Protein AF-A0A958JCH8-F1 (afdb_monomer_lite)

Foldseek 3Di:
DDDDDDDDDDDDDDDDPPPPPVPPPPDDDPDPPPDPPPDDWAFDPDQVLWDWDWDKFDDDPPDIDIDRWTADQLFIADWDDDPNTITGDGLQNLLVVLQVVLVPDPDPVSSVVSNSSSVRSVVVSVVCRVVNDDPPPPDPDDDDDQLALNNLQVVCVQQAVGDDPVLSVVCNVVDDVVNVCQLLDDDFDPLLVLQLQLLQFPVDRCSDDSDPPDPQDLLDLNRGDLNSLVVSLVCCNVPPSRRNLSVQLVVQCVLDDFDPVLDDSSRSSLSVVLSVLSSVCSNVVCVVVSLVVLLVRSRLCSRQVVVVADVPRFDLRSVVCSCCRHHPRQADPVRHGPDDPVVSVVVRND

Structure (mmCIF, N/CA/C/O backbone):
data_AF-A0A958JCH8-F1
#
_entry.id   AF-A0A958JCH8-F1
#
loop_
_atom_site.group_PDB
_atom_site.id
_atom_site.type_symbol
_atom_site.label_atom_id
_atom_site.label_alt_id
_atom_site.label_comp_id
_atom_site.label_asym_id
_atom_site.label_entity_id
_atom_site.label_seq_id
_atom_site.pdbx_PDB_ins_code
_atom_site.Cartn_x
_atom_site.Cartn_y
_atom_site.Cartn_z
_atom_site.occupancy
_atom_site.B_iso_or_equiv
_atom_site.auth_seq_id
_atom_site.auth_comp_id
_atom_site.auth_asym_id
_atom_site.auth_atom_id
_atom_site.pdbx_PDB_model_num
ATOM 1 N N . MET A 1 1 ? 27.934 19.502 13.819 1.00 36.41 1 MET A N 1
ATOM 2 C CA . MET A 1 1 ? 27.536 20.763 14.484 1.00 36.41 1 MET A CA 1
ATOM 3 C C . MET A 1 1 ? 27.639 21.901 13.475 1.00 36.41 1 MET A C 1
ATOM 5 O O . MET A 1 1 ? 28.741 22.349 13.209 1.00 36.41 1 MET A O 1
ATOM 9 N N . ARG A 1 2 ? 26.518 22.314 12.871 1.00 21.55 2 ARG A N 1
ATOM 10 C CA . ARG A 1 2 ? 26.278 23.657 12.308 1.00 21.55 2 ARG A CA 1
ATOM 11 C C . ARG A 1 2 ? 24.800 23.733 11.926 1.00 21.55 2 ARG A C 1
ATOM 13 O O . ARG A 1 2 ? 24.330 23.022 11.049 1.00 21.55 2 ARG A O 1
ATOM 20 N N . ILE A 1 3 ? 24.082 24.526 12.709 1.00 27.83 3 ILE A N 1
ATOM 21 C CA . ILE A 1 3 ? 22.667 24.860 12.576 1.00 27.83 3 ILE A CA 1
ATOM 22 C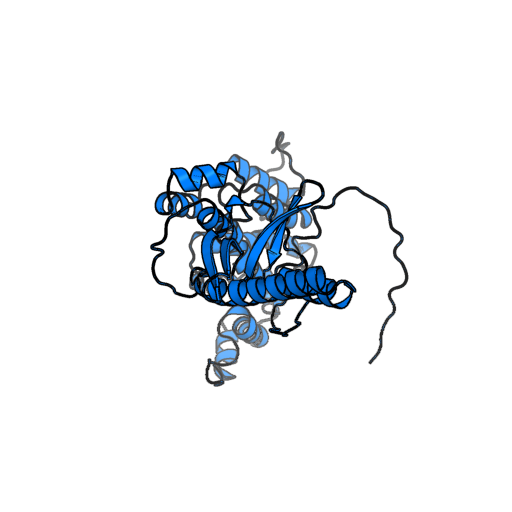 C . ILE A 1 3 ? 22.579 25.973 11.532 1.00 27.83 3 ILE A C 1
ATOM 24 O O . ILE A 1 3 ? 23.260 26.987 11.686 1.00 27.83 3 ILE A O 1
ATOM 28 N N . LEU A 1 4 ? 21.741 25.810 10.507 1.00 23.70 4 LEU A N 1
ATOM 29 C CA . LEU A 1 4 ? 21.323 26.918 9.651 1.00 23.70 4 LEU A CA 1
ATOM 30 C C . LEU A 1 4 ? 19.850 27.240 9.906 1.00 23.70 4 LEU A C 1
ATOM 32 O O . LEU A 1 4 ? 18.970 26.385 9.934 1.00 23.70 4 LEU A O 1
ATOM 36 N N . SER A 1 5 ? 19.670 28.521 10.198 1.00 23.64 5 SER A N 1
ATOM 37 C CA . SER A 1 5 ? 18.498 29.217 10.705 1.00 23.64 5 SER A CA 1
ATOM 38 C C . SER A 1 5 ? 17.427 29.397 9.628 1.00 23.64 5 SER A C 1
ATOM 40 O O . SER A 1 5 ? 17.697 29.969 8.575 1.00 23.64 5 SER A O 1
ATOM 42 N N . ILE A 1 6 ? 16.193 28.976 9.919 1.00 25.67 6 ILE A N 1
ATOM 43 C CA . ILE A 1 6 ? 15.008 29.301 9.118 1.00 25.67 6 ILE A CA 1
ATOM 44 C C . ILE A 1 6 ? 14.443 30.630 9.635 1.00 25.67 6 ILE A C 1
ATOM 46 O O . ILE A 1 6 ? 13.831 30.692 10.704 1.00 25.67 6 ILE A O 1
ATOM 50 N N . LYS A 1 7 ? 14.631 31.710 8.870 1.00 25.42 7 LYS A N 1
ATOM 51 C CA . LYS A 1 7 ? 13.901 32.973 9.049 1.00 25.42 7 LYS A CA 1
ATOM 52 C C . LYS A 1 7 ? 12.695 33.013 8.102 1.00 25.42 7 LYS A C 1
ATOM 54 O O . LYS A 1 7 ? 12.861 33.057 6.895 1.00 25.42 7 LYS A O 1
ATOM 59 N N . ARG A 1 8 ? 11.507 33.079 8.718 1.00 26.22 8 ARG A N 1
ATOM 60 C CA . ARG A 1 8 ? 10.244 33.711 8.272 1.00 26.22 8 ARG A CA 1
ATOM 61 C C . ARG A 1 8 ? 9.770 33.455 6.830 1.00 26.22 8 ARG A C 1
ATOM 63 O O . ARG A 1 8 ? 10.169 34.160 5.913 1.00 26.22 8 ARG A O 1
ATOM 70 N N . ILE A 1 9 ? 8.727 32.633 6.699 1.00 24.39 9 ILE A N 1
ATOM 71 C CA . ILE A 1 9 ? 7.739 32.750 5.615 1.00 24.39 9 ILE A CA 1
ATOM 72 C C . ILE A 1 9 ? 6.448 33.321 6.218 1.00 24.39 9 ILE A C 1
ATOM 74 O O . ILE A 1 9 ? 5.931 32.813 7.214 1.00 24.39 9 ILE A O 1
ATOM 78 N N . ARG A 1 10 ? 5.991 34.446 5.654 1.00 23.31 10 ARG A N 1
ATOM 79 C CA . ARG A 1 10 ? 4.721 35.110 5.976 1.00 23.31 10 ARG A CA 1
ATOM 80 C C . ARG A 1 10 ? 3.557 34.243 5.489 1.00 23.31 10 ARG A C 1
ATOM 82 O O . ARG A 1 10 ? 3.555 33.792 4.351 1.00 23.31 10 ARG A O 1
ATOM 89 N N . LEU A 1 11 ? 2.574 34.069 6.368 1.00 24.62 11 LEU A N 1
ATOM 90 C CA . LEU A 1 11 ? 1.257 33.507 6.087 1.00 24.62 11 LEU A CA 1
ATOM 91 C C . LEU A 1 11 ? 0.537 34.308 4.992 1.00 24.62 11 LEU A C 1
ATOM 93 O O . LEU A 1 11 ? 0.300 35.502 5.167 1.00 24.62 11 LEU A O 1
ATOM 97 N N . LEU A 1 12 ? 0.109 33.622 3.934 1.00 23.98 12 LEU A N 1
ATOM 98 C CA . LEU A 1 12 ? -1.071 33.987 3.154 1.00 23.98 12 LEU A CA 1
ATOM 99 C C . LEU A 1 12 ? -2.105 32.879 3.367 1.00 23.98 12 LEU A C 1
ATOM 101 O O . LEU A 1 12 ? -1.823 31.699 3.166 1.00 23.98 12 LEU A O 1
ATOM 105 N N . GLN A 1 13 ? -3.265 33.271 3.892 1.00 30.38 13 GLN A N 1
ATOM 106 C CA . GLN A 1 13 ? -4.401 32.398 4.154 1.00 30.38 13 GLN A CA 1
ATOM 107 C C . GLN A 1 13 ? -4.976 31.876 2.838 1.00 30.38 13 GLN A C 1
ATOM 109 O O . GLN A 1 13 ? -5.399 32.673 2.010 1.00 30.38 13 GLN A O 1
ATOM 114 N N . PHE A 1 14 ? -5.105 30.557 2.714 1.00 26.36 14 PHE A N 1
ATOM 115 C CA . PHE A 1 14 ? -6.180 29.945 1.939 1.00 26.36 14 PHE A CA 1
ATOM 116 C C . PHE A 1 14 ? -6.788 28.794 2.744 1.00 26.36 14 PHE A C 1
ATOM 118 O O . PHE A 1 14 ? -6.102 27.967 3.344 1.00 26.36 14 PHE A O 1
ATOM 125 N N . SER A 1 15 ? -8.112 28.825 2.815 1.00 37.41 15 SER A N 1
ATOM 126 C CA . SER A 1 15 ? -9.013 27.839 3.397 1.00 37.41 15 SER A CA 1
ATOM 127 C C . SER A 1 15 ? -8.798 26.452 2.787 1.00 37.41 15 SER A C 1
ATOM 129 O O . SER A 1 15 ? -9.012 26.270 1.594 1.00 37.41 15 SER A O 1
ATOM 131 N N . GLY A 1 16 ? -8.406 25.467 3.599 1.00 28.12 16 GLY A N 1
ATOM 132 C CA . GLY A 1 16 ? -8.171 24.104 3.107 1.00 28.12 16 GLY A CA 1
ATOM 133 C C . GLY A 1 16 ? -7.567 23.180 4.158 1.00 28.12 16 GLY A C 1
ATOM 134 O O . GLY A 1 16 ? -6.486 22.629 3.977 1.00 28.12 16 GLY A O 1
ATOM 135 N N . LEU A 1 17 ? -8.243 23.030 5.297 1.00 30.33 17 LEU A N 1
ATOM 136 C CA . LEU A 1 17 ? -7.778 22.218 6.424 1.00 30.33 17 LEU A CA 1
ATOM 137 C C . LEU A 1 17 ? -8.087 20.722 6.208 1.00 30.33 17 LEU A C 1
ATOM 139 O O . LEU A 1 17 ? -8.788 20.121 7.011 1.00 30.33 17 LEU A O 1
ATOM 143 N N . VAL A 1 18 ? -7.611 20.129 5.107 1.00 35.78 18 VAL A N 1
ATOM 144 C CA . VAL A 1 18 ? -7.720 18.671 4.855 1.00 35.78 18 VAL A CA 1
ATOM 145 C C . VAL A 1 18 ? -6.423 18.064 4.292 1.00 35.78 18 VAL A C 1
ATOM 147 O O . VAL A 1 18 ? -6.181 16.877 4.473 1.00 35.78 18 VAL A O 1
ATOM 150 N N . LEU A 1 19 ? -5.503 18.848 3.720 1.00 31.17 19 LEU A N 1
ATOM 151 C CA . LEU A 1 19 ? -4.378 18.272 2.965 1.00 31.17 19 LEU A CA 1
ATOM 152 C C . LEU A 1 19 ? -3.107 17.949 3.785 1.00 31.17 19 LEU A C 1
ATOM 154 O O . LEU A 1 19 ? -2.212 17.281 3.282 1.00 31.17 19 LEU A O 1
ATOM 158 N N . ILE A 1 20 ? -3.003 18.378 5.050 1.00 30.22 20 ILE A N 1
ATOM 159 C CA . ILE A 1 20 ? -1.763 18.219 5.849 1.00 30.22 20 ILE A CA 1
ATOM 160 C C . ILE A 1 20 ? -1.775 16.961 6.744 1.00 30.22 20 ILE A C 1
ATOM 162 O O . ILE A 1 20 ? -0.731 16.544 7.239 1.00 30.22 20 ILE A O 1
ATOM 166 N N . ILE A 1 21 ? -2.919 16.293 6.927 1.00 32.03 21 ILE A N 1
ATOM 167 C CA . ILE A 1 21 ? -3.004 15.140 7.848 1.00 32.03 21 ILE A CA 1
ATOM 168 C C . ILE A 1 21 ? -2.503 13.834 7.205 1.00 32.03 21 ILE A C 1
ATOM 170 O O . ILE A 1 21 ? -1.995 12.968 7.913 1.00 32.03 21 ILE A O 1
ATOM 174 N N . ILE A 1 22 ? -2.531 13.712 5.874 1.00 35.56 22 ILE A N 1
ATOM 175 C CA . ILE A 1 22 ? -2.178 12.452 5.193 1.00 35.56 22 ILE A CA 1
ATOM 176 C C . ILE A 1 22 ? -0.664 12.162 5.244 1.00 35.56 22 ILE A C 1
ATOM 178 O O . ILE A 1 22 ? -0.261 11.004 5.278 1.00 35.56 22 ILE A O 1
ATOM 182 N N . PHE A 1 23 ? 0.195 13.180 5.365 1.00 29.56 23 PHE A N 1
ATOM 183 C CA . PHE A 1 23 ? 1.652 12.982 5.326 1.00 29.56 23 PHE A CA 1
ATOM 184 C C . PHE A 1 23 ? 2.305 12.662 6.684 1.00 29.56 23 PHE A C 1
ATOM 186 O O . PHE A 1 23 ? 3.494 12.363 6.737 1.00 29.56 23 PHE A O 1
ATOM 193 N N . GLN A 1 24 ? 1.558 12.709 7.796 1.00 26.53 24 GLN A N 1
ATOM 194 C CA . GLN A 1 24 ? 2.134 12.552 9.142 1.00 26.53 24 GLN A CA 1
ATOM 195 C C . GLN A 1 24 ? 1.834 11.209 9.826 1.00 26.53 24 GLN A C 1
ATOM 197 O O . GLN A 1 24 ? 2.275 10.998 10.954 1.00 26.53 24 GLN A O 1
ATOM 202 N N . GLN A 1 25 ? 1.104 10.295 9.178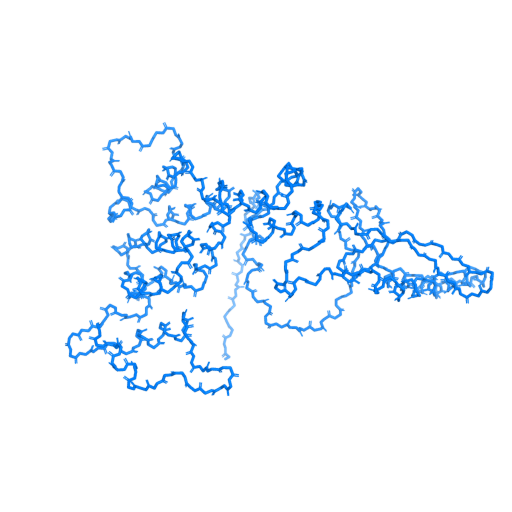 1.00 30.69 25 GLN A N 1
ATOM 203 C CA . GLN A 1 25 ? 0.725 9.010 9.785 1.00 30.69 25 GLN A CA 1
ATOM 204 C C . GLN A 1 25 ? 1.590 7.811 9.380 1.00 30.69 25 GLN A C 1
ATOM 206 O O . GLN A 1 25 ? 1.507 6.787 10.052 1.00 30.69 25 GLN A O 1
ATOM 211 N N . PHE A 1 26 ? 2.459 7.936 8.371 1.00 30.95 26 PHE A N 1
ATOM 212 C CA . PHE A 1 26 ? 3.254 6.801 7.875 1.00 30.95 26 PHE A CA 1
ATOM 213 C C . PHE A 1 26 ? 4.749 6.830 8.211 1.00 30.95 26 PHE A C 1
ATOM 215 O O . PHE A 1 26 ? 5.425 5.822 8.043 1.00 30.95 26 PHE A O 1
ATOM 222 N N . LEU A 1 27 ? 5.269 7.915 8.790 1.00 28.52 27 LEU A N 1
ATOM 223 C CA . LEU A 1 27 ? 6.678 7.993 9.171 1.00 28.52 27 LEU A CA 1
ATOM 224 C C . LEU A 1 27 ? 6.833 8.010 10.699 1.00 28.52 27 LEU A C 1
ATOM 226 O O . LEU A 1 27 ? 6.449 8.962 11.374 1.00 28.52 27 LEU A O 1
ATOM 230 N N . VAL A 1 28 ? 7.483 6.960 11.210 1.00 26.34 28 VAL A N 1
ATOM 231 C CA . VAL A 1 28 ? 8.043 6.813 12.566 1.00 26.34 28 VAL A CA 1
ATOM 232 C C . VAL A 1 28 ? 7.055 6.431 13.680 1.00 26.34 28 VAL A C 1
ATOM 234 O O . VAL A 1 28 ? 6.554 7.268 14.427 1.00 26.34 28 VAL A O 1
ATOM 237 N N . THR A 1 29 ? 6.960 5.127 13.962 1.00 28.08 29 THR A N 1
ATOM 238 C CA . THR A 1 29 ? 6.942 4.667 15.365 1.00 28.08 29 THR A CA 1
ATOM 239 C C . THR A 1 29 ? 7.983 3.579 15.622 1.00 28.08 29 THR A C 1
ATOM 241 O O . THR A 1 29 ? 7.675 2.521 16.163 1.00 28.08 29 THR A O 1
ATOM 244 N N . SER A 1 30 ? 9.248 3.858 15.316 1.00 29.67 30 SER A N 1
ATOM 245 C CA . SER A 1 30 ? 10.377 3.286 16.057 1.00 29.67 30 SER A CA 1
ATOM 246 C C . SER A 1 30 ? 10.649 4.174 17.271 1.00 29.67 30 SER A C 1
ATOM 248 O O . SER A 1 30 ? 11.601 4.936 17.321 1.00 29.67 30 SER A O 1
ATOM 250 N N . ASN A 1 31 ? 9.721 4.147 18.229 1.00 27.78 31 ASN A N 1
ATOM 251 C CA . ASN A 1 31 ? 9.966 4.500 19.624 1.00 27.78 31 ASN A CA 1
ATOM 252 C C . ASN A 1 31 ? 8.707 4.188 20.430 1.00 27.78 31 ASN A C 1
ATOM 254 O O . ASN A 1 31 ? 7.797 5.006 20.580 1.00 27.78 31 ASN A O 1
ATOM 258 N N . ALA A 1 32 ? 8.703 2.999 21.028 1.00 31.72 32 ALA A N 1
ATOM 259 C CA . ALA A 1 32 ? 7.986 2.743 22.263 1.00 31.72 32 ALA A CA 1
ATOM 260 C C . ALA A 1 32 ? 8.602 3.599 23.388 1.00 31.72 32 ALA A C 1
ATOM 262 O O . ALA A 1 32 ? 9.191 3.085 24.331 1.00 31.72 32 ALA A O 1
ATOM 263 N N . PHE A 1 33 ? 8.478 4.925 23.303 1.00 27.56 33 PHE A N 1
ATOM 264 C CA . PHE A 1 33 ? 8.717 5.784 24.449 1.00 27.56 33 PHE A CA 1
ATOM 265 C C . PHE A 1 33 ? 7.421 5.889 25.231 1.00 27.56 33 PHE A C 1
ATOM 267 O O . PHE A 1 33 ? 6.440 6.513 24.822 1.00 27.56 33 PHE A O 1
ATOM 274 N N . ALA A 1 34 ? 7.458 5.262 26.400 1.00 32.22 34 ALA A N 1
ATOM 275 C CA . ALA A 1 34 ? 6.558 5.462 27.512 1.00 32.22 34 ALA A CA 1
ATOM 276 C C . ALA A 1 34 ? 6.538 6.940 27.948 1.00 32.22 34 ALA A C 1
ATOM 278 O O . ALA A 1 34 ? 7.005 7.307 29.021 1.00 32.22 34 ALA A O 1
ATOM 279 N N . ALA A 1 35 ? 5.927 7.811 27.154 1.00 26.41 35 ALA A N 1
ATOM 280 C CA . ALA A 1 35 ? 5.405 9.062 27.653 1.00 26.41 35 ALA A CA 1
ATOM 281 C C . ALA A 1 35 ? 4.037 8.744 28.260 1.00 26.41 35 ALA A C 1
ATOM 283 O O . ALA A 1 35 ? 3.056 8.542 27.545 1.00 26.41 35 ALA A O 1
ATOM 284 N N . LYS A 1 36 ? 3.938 8.735 29.597 1.00 31.55 36 LYS A N 1
ATOM 285 C CA . LYS A 1 36 ? 2.664 8.926 30.315 1.00 31.55 36 LYS A CA 1
ATOM 286 C C . LYS A 1 36 ? 2.110 10.319 29.963 1.00 31.55 36 LYS A C 1
ATOM 288 O O . LYS A 1 36 ? 2.056 11.215 30.806 1.00 31.55 36 LYS A O 1
ATOM 293 N N . LYS A 1 37 ? 1.705 10.538 28.709 1.00 33.69 37 LYS A N 1
ATOM 294 C CA . LYS A 1 37 ? 0.950 11.717 28.293 1.00 33.69 37 LYS A CA 1
ATOM 295 C C . LYS A 1 37 ? -0.344 11.655 29.098 1.00 33.69 37 LYS A C 1
ATOM 297 O O . LYS A 1 37 ? -1.049 10.649 29.080 1.00 33.69 37 LYS A O 1
ATOM 302 N N . LYS A 1 38 ? -0.609 12.690 29.901 1.00 41.28 38 LYS A N 1
ATOM 303 C CA . LYS A 1 38 ? -1.857 12.833 30.666 1.00 41.28 38 LYS A CA 1
ATOM 304 C C . LYS A 1 38 ? -3.020 12.601 29.701 1.00 41.28 38 LYS A C 1
ATOM 306 O O . LYS A 1 38 ? -3.304 13.485 28.900 1.00 41.28 38 LYS A O 1
ATOM 311 N N . GLN A 1 39 ? -3.663 11.440 29.780 1.00 47.09 39 GLN A N 1
ATOM 312 C CA . GLN A 1 39 ? -4.820 11.112 28.958 1.00 47.09 39 GLN A CA 1
ATOM 313 C C . GLN A 1 39 ? -5.946 12.082 29.357 1.00 47.09 39 GLN A C 1
ATOM 315 O O . GLN A 1 39 ? -6.588 11.928 30.401 1.00 47.09 39 GLN A O 1
ATOM 320 N N . LYS A 1 40 ? -6.070 13.183 28.605 1.00 58.22 40 LYS A N 1
ATOM 321 C CA . LYS A 1 40 ? -7.270 14.022 28.590 1.00 58.22 40 LYS A CA 1
ATOM 322 C C . LYS A 1 40 ? -8.389 13.196 27.953 1.00 58.22 40 LYS A C 1
ATOM 324 O O . LYS A 1 40 ? -8.111 12.204 27.289 1.00 58.22 40 LYS A O 1
ATOM 329 N N . ASP A 1 41 ? -9.627 13.588 28.234 1.00 68.38 41 ASP A N 1
ATOM 330 C CA . ASP A 1 41 ? -10.824 12.924 27.716 1.00 68.38 41 ASP A CA 1
ATOM 331 C C . ASP A 1 41 ? -10.677 12.615 26.219 1.00 68.38 41 ASP A C 1
ATOM 333 O O . ASP A 1 41 ? -10.340 13.511 25.444 1.00 68.38 41 ASP A O 1
ATOM 337 N N . THR A 1 42 ? -10.885 11.356 25.835 1.00 72.56 42 THR A N 1
ATOM 338 C CA . THR A 1 42 ? -10.765 10.919 24.441 1.00 72.56 42 THR A CA 1
ATOM 339 C C . THR A 1 42 ? -12.015 11.370 23.701 1.00 72.56 42 THR A C 1
ATOM 341 O O . THR A 1 42 ? -13.118 11.049 24.144 1.00 72.56 42 THR A O 1
ATOM 344 N N . LEU A 1 43 ? -11.863 12.145 22.625 1.00 73.31 43 LEU A N 1
ATOM 345 C CA . LEU A 1 43 ? -12.983 12.464 21.739 1.00 73.31 43 LEU A CA 1
ATOM 346 C C . LEU A 1 43 ? -13.478 11.161 21.111 1.00 73.31 43 LEU A C 1
ATOM 348 O O . LEU A 1 43 ? -12.674 10.362 20.641 1.00 73.31 43 LEU A O 1
ATOM 352 N N . VAL A 1 44 ? -14.786 10.947 21.154 1.00 71.31 44 VAL A N 1
ATOM 353 C CA . VAL A 1 44 ? -15.437 9.788 20.555 1.00 71.31 44 VAL A CA 1
ATOM 354 C C . V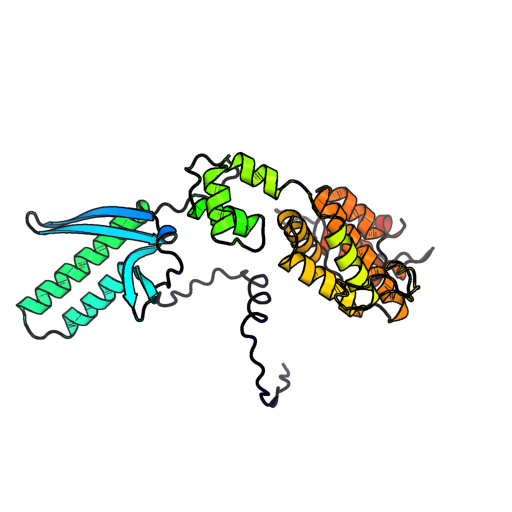AL A 1 44 ? -16.296 10.324 19.427 1.00 71.31 44 VAL A C 1
ATOM 356 O O . VAL A 1 44 ? -17.342 10.920 19.678 1.00 71.31 44 VAL A O 1
ATOM 359 N N . GLU A 1 45 ? -15.811 10.163 18.201 1.00 62.44 45 GLU A N 1
ATOM 360 C CA . GLU A 1 45 ? -16.499 10.655 17.004 1.00 62.44 45 GLU A CA 1
ATOM 361 C C . GLU A 1 45 ? -17.785 9.872 16.743 1.00 62.44 45 GLU A C 1
ATOM 363 O O . GLU A 1 45 ? -18.807 10.473 16.432 1.00 62.44 45 GLU A O 1
ATOM 368 N N . ASN A 1 46 ? -17.769 8.558 16.994 1.00 64.31 46 ASN A N 1
ATOM 369 C CA . ASN A 1 46 ? -18.965 7.727 16.981 1.00 64.31 46 ASN A CA 1
ATOM 370 C C . ASN A 1 46 ? -19.058 6.866 18.266 1.00 64.31 46 ASN A C 1
ATOM 372 O O . ASN A 1 46 ? -18.223 5.976 18.460 1.00 64.31 46 ASN A O 1
ATOM 376 N N . PRO A 1 47 ? -20.033 7.126 19.161 1.00 63.38 47 PRO A N 1
ATOM 377 C CA . PRO A 1 47 ? -20.249 6.366 20.397 1.00 63.38 47 PRO A CA 1
ATOM 378 C C . PRO A 1 47 ? -20.528 4.874 20.202 1.00 63.38 47 PRO A C 1
ATOM 380 O O . PRO A 1 47 ? -20.181 4.093 21.088 1.00 63.38 47 PRO A O 1
ATOM 383 N N . ASP A 1 48 ? -21.068 4.475 19.050 1.00 62.22 48 ASP A N 1
ATOM 384 C CA . ASP A 1 48 ? -21.418 3.083 18.740 1.00 62.22 48 ASP A CA 1
ATOM 385 C C . ASP A 1 48 ? -20.180 2.200 18.526 1.00 62.22 48 ASP A C 1
ATOM 387 O O . ASP A 1 48 ? -20.257 0.975 18.571 1.00 62.22 48 ASP A O 1
ATOM 391 N N . ASN A 1 49 ? -19.001 2.811 18.351 1.00 60.03 49 ASN A N 1
ATOM 392 C CA . ASN A 1 49 ? -17.720 2.101 18.296 1.00 60.03 49 ASN A CA 1
ATOM 393 C C . ASN A 1 49 ? -17.226 1.607 19.657 1.00 60.03 49 ASN A C 1
ATOM 395 O O . ASN A 1 49 ? -16.190 0.943 19.738 1.00 60.03 49 ASN A O 1
ATOM 399 N N . LEU A 1 50 ? -17.899 1.978 20.744 1.00 71.94 50 LEU A N 1
ATOM 400 C CA . LEU A 1 50 ? -17.477 1.607 22.081 1.00 71.94 50 LEU A CA 1
ATOM 401 C C . LEU A 1 50 ? -18.189 0.345 22.543 1.00 71.94 50 LEU A C 1
ATOM 403 O O . LEU A 1 50 ? -19.412 0.257 22.526 1.00 71.94 50 LEU A O 1
ATOM 407 N N . VAL A 1 51 ? -17.420 -0.594 23.089 1.00 77.50 51 VAL A N 1
ATOM 408 C CA . VAL A 1 51 ? -18.012 -1.746 23.772 1.00 77.50 51 VAL A CA 1
ATOM 409 C C . VAL A 1 51 ? -18.571 -1.274 25.110 1.00 77.50 51 VAL A C 1
ATOM 411 O O . VAL A 1 51 ? -17.818 -0.848 25.994 1.00 77.50 51 VAL A O 1
ATOM 414 N N . ALA A 1 52 ? -19.891 -1.339 25.258 1.00 82.94 52 ALA A N 1
ATOM 415 C CA . ALA A 1 52 ? -20.559 -1.092 26.524 1.00 82.94 52 ALA A CA 1
ATOM 416 C C . ALA A 1 52 ? -20.422 -2.320 27.433 1.00 82.94 52 ALA A C 1
ATOM 418 O O . ALA A 1 52 ? -20.727 -3.444 27.045 1.00 82.94 52 ALA A O 1
ATOM 419 N N . ILE A 1 53 ? -19.972 -2.101 28.666 1.00 84.56 53 ILE A N 1
ATOM 420 C CA . ILE A 1 53 ? -19.892 -3.132 29.700 1.00 84.56 53 ILE A CA 1
ATOM 421 C C . ILE A 1 53 ? -20.594 -2.643 30.961 1.00 84.56 53 ILE A C 1
ATOM 423 O O . ILE A 1 53 ? -20.448 -1.488 31.373 1.00 84.56 53 ILE A O 1
ATOM 427 N N . GLN A 1 54 ? -21.328 -3.538 31.611 1.00 89.19 54 GLN A N 1
ATOM 428 C CA . GLN A 1 54 ? -21.964 -3.258 32.888 1.00 89.19 54 GLN A CA 1
ATOM 429 C C . GLN A 1 54 ? -21.329 -4.101 33.986 1.00 89.19 54 GLN A C 1
ATOM 431 O O . GLN A 1 54 ? -21.167 -5.310 33.847 1.00 89.19 54 GLN A O 1
ATOM 436 N N . PHE A 1 55 ? -20.950 -3.462 35.089 1.00 88.44 55 PHE A N 1
ATOM 437 C CA . PHE A 1 55 ? -20.407 -4.169 36.246 1.00 88.44 55 PHE A CA 1
ATOM 438 C C . PHE A 1 55 ? -20.681 -3.417 37.547 1.00 88.44 55 PHE A C 1
ATOM 440 O O . PHE A 1 55 ? -20.880 -2.198 37.569 1.00 88.44 55 PHE A O 1
ATOM 447 N N . GLN A 1 56 ? -20.659 -4.150 38.659 1.00 90.88 56 GLN A N 1
ATOM 448 C CA . GLN A 1 56 ? -20.857 -3.598 39.993 1.00 90.88 56 GLN A CA 1
ATOM 449 C C . GLN A 1 56 ? -19.533 -3.495 40.754 1.00 90.88 56 GLN A C 1
ATOM 451 O O . GLN A 1 56 ? -18.684 -4.382 40.711 1.00 90.88 56 GLN A O 1
ATOM 456 N N . VAL A 1 57 ? -19.359 -2.393 41.481 1.00 90.62 57 VAL A N 1
ATOM 457 C CA . VAL A 1 57 ? -18.191 -2.126 42.322 1.00 90.62 57 VAL A CA 1
ATOM 458 C C . VAL A 1 57 ? -18.614 -2.075 43.780 1.00 90.62 57 VAL A C 1
ATOM 460 O O . VAL A 1 57 ? -19.414 -1.220 44.163 1.00 90.62 57 VAL A O 1
ATOM 463 N N . ASN A 1 58 ? -18.010 -2.930 44.605 1.00 88.44 58 ASN A N 1
ATOM 464 C CA . ASN A 1 58 ? -18.322 -3.070 46.027 1.00 88.44 58 ASN A CA 1
ATOM 465 C C . ASN A 1 58 ? -17.138 -2.607 46.891 1.00 88.44 58 ASN A C 1
ATOM 467 O O . ASN A 1 58 ? -16.026 -3.104 46.743 1.00 88.44 58 ASN A O 1
ATOM 471 N N . LEU A 1 59 ? -17.357 -1.641 47.797 1.00 81.62 59 LEU A N 1
ATOM 472 C CA . LEU A 1 59 ? -16.316 -1.155 48.724 1.00 81.62 59 LEU A CA 1
ATOM 473 C C . LEU A 1 59 ? -16.446 -1.716 50.153 1.00 81.62 59 LEU A C 1
ATOM 475 O O . LEU A 1 59 ? -15.429 -1.823 50.834 1.00 81.62 59 LEU A O 1
ATOM 479 N N . LYS A 1 60 ? -17.674 -1.989 50.628 1.00 78.12 60 LYS A N 1
ATOM 480 C CA . LYS A 1 60 ? -18.056 -2.599 51.931 1.00 78.12 60 LYS A CA 1
ATOM 481 C C . LYS A 1 60 ? -19.491 -3.161 51.822 1.00 78.12 60 LYS A C 1
ATOM 483 O O . LYS A 1 60 ? -20.183 -2.752 50.892 1.00 78.12 60 LYS A O 1
ATOM 488 N N . LYS A 1 61 ? -19.957 -3.981 52.791 1.00 58.00 61 LYS A N 1
ATOM 489 C CA . LYS A 1 61 ? -21.285 -4.662 52.796 1.00 58.00 61 LYS A CA 1
ATOM 490 C C . LYS A 1 61 ? -22.474 -3.795 52.317 1.00 58.00 61 LYS A C 1
ATOM 492 O O . LYS A 1 61 ? -23.300 -4.304 51.581 1.00 58.00 61 LYS A O 1
ATOM 497 N N . ASN A 1 62 ? -22.499 -2.483 52.605 1.00 65.56 62 ASN A N 1
ATOM 498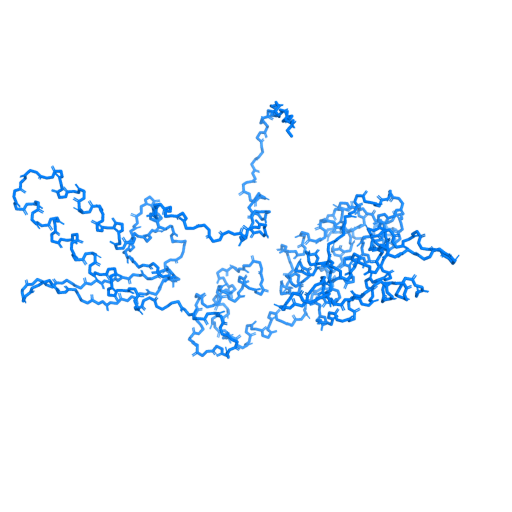 C CA . ASN A 1 62 ? -23.597 -1.576 52.199 1.00 65.56 62 ASN A CA 1
ATOM 499 C C . ASN A 1 62 ? -23.158 -0.423 51.266 1.00 65.56 62 ASN A C 1
ATOM 501 O O . ASN A 1 62 ? -23.726 0.668 51.304 1.00 65.56 62 ASN A O 1
ATOM 505 N N . LYS A 1 63 ? -22.076 -0.586 50.490 1.00 79.94 63 LYS A N 1
ATOM 506 C CA . LYS A 1 63 ? -21.587 0.444 49.550 1.00 79.94 63 LYS A CA 1
ATOM 507 C C . LYS A 1 63 ? -21.204 -0.167 48.211 1.00 79.94 63 LYS A C 1
ATOM 509 O O . LYS A 1 63 ? -20.017 -0.390 47.951 1.00 79.94 63 LYS A O 1
ATOM 514 N N . SER A 1 64 ? -22.219 -0.375 47.384 1.00 85.00 64 SER A N 1
ATOM 515 C CA . SER A 1 64 ? -22.110 -0.830 46.004 1.00 85.00 64 SER A CA 1
ATOM 516 C C . SER A 1 64 ? -22.472 0.289 45.023 1.00 85.00 64 SER A C 1
ATOM 518 O O . SER A 1 64 ? -23.170 1.246 45.370 1.00 85.00 64 SER A O 1
ATOM 520 N N . LYS A 1 65 ? -21.949 0.211 43.799 1.00 89.81 65 LYS A N 1
ATOM 521 C CA . LYS A 1 65 ? -22.368 1.061 42.681 1.00 89.81 65 LYS A CA 1
ATOM 522 C C . LYS A 1 65 ? -22.217 0.308 41.366 1.00 89.81 65 LYS A C 1
ATOM 524 O O . LYS A 1 65 ? -21.143 -0.224 41.096 1.00 89.81 65 LYS A O 1
ATOM 529 N N . THR A 1 66 ? -23.265 0.317 40.554 1.00 90.44 66 THR A N 1
ATOM 530 C CA . THR A 1 66 ? -23.232 -0.197 39.181 1.00 90.44 66 THR A CA 1
ATOM 531 C C . THR A 1 66 ? -22.694 0.874 38.235 1.00 90.44 66 THR A C 1
ATOM 533 O O . THR A 1 66 ? -23.022 2.058 38.368 1.00 90.44 66 THR A O 1
ATOM 536 N N . PHE A 1 67 ? -21.838 0.468 37.303 1.00 90.88 67 PHE A N 1
ATOM 537 C CA . PHE A 1 67 ? -21.291 1.317 36.254 1.00 90.88 67 PHE A CA 1
ATOM 538 C C . PHE A 1 67 ? -21.669 0.764 34.884 1.00 90.88 67 PHE A C 1
ATOM 540 O O . PHE A 1 67 ? -21.400 -0.399 34.604 1.00 90.88 67 PHE A O 1
ATOM 547 N N . ASN A 1 68 ? -22.220 1.636 34.038 1.00 90.19 68 ASN A N 1
ATOM 548 C CA . ASN A 1 68 ? -22.356 1.416 32.599 1.00 90.19 68 ASN A CA 1
ATOM 549 C C . ASN A 1 68 ? -21.121 2.046 31.945 1.00 90.19 68 ASN A C 1
ATOM 551 O O . ASN A 1 68 ? -21.077 3.254 31.693 1.00 90.19 68 ASN A O 1
ATOM 555 N N . ALA A 1 69 ? -20.058 1.261 31.825 1.00 89.06 69 ALA A N 1
ATOM 556 C CA . ALA A 1 69 ? -18.793 1.723 31.284 1.00 89.06 69 ALA A CA 1
ATOM 557 C C . ALA A 1 69 ? -18.720 1.485 29.780 1.00 89.06 69 ALA A C 1
ATOM 559 O O . ALA A 1 69 ? -19.405 0.626 29.241 1.00 89.06 69 ALA A O 1
ATOM 560 N N . HIS A 1 70 ? -17.843 2.238 29.132 1.00 88.25 70 HIS A N 1
ATOM 561 C CA . HIS A 1 70 ? -17.544 2.090 27.718 1.00 88.25 70 HIS A CA 1
ATOM 562 C C . HIS A 1 70 ? -16.042 1.854 27.549 1.00 88.25 70 HIS A C 1
ATOM 564 O O . HIS A 1 70 ? -15.230 2.491 28.235 1.00 88.25 70 HIS A O 1
ATOM 570 N N . CYS A 1 71 ? -15.685 0.927 26.666 1.00 82.88 71 CYS A N 1
ATOM 571 C CA . CYS A 1 71 ? -14.312 0.563 26.343 1.00 82.88 71 CYS A CA 1
ATOM 572 C C . CYS A 1 71 ? -13.876 1.209 25.024 1.00 82.88 71 CYS A C 1
ATOM 574 O O . CYS A 1 71 ? -14.584 1.109 24.027 1.00 82.88 71 CYS A O 1
ATOM 576 N N . TYR A 1 72 ? -12.688 1.815 25.016 1.00 74.25 72 TYR A N 1
ATOM 577 C CA . TYR A 1 72 ? -11.979 2.269 23.818 1.00 74.25 72 TYR A CA 1
ATOM 578 C C . TYR A 1 72 ? -10.546 1.729 23.866 1.00 74.25 72 TYR A C 1
ATOM 580 O O . TYR A 1 72 ? -9.709 2.205 24.646 1.00 74.25 72 TYR A O 1
ATOM 588 N N . GLY A 1 73 ? -10.272 0.675 23.095 1.00 68.81 73 GLY A N 1
ATOM 589 C CA . GLY A 1 73 ? -9.056 -0.121 23.258 1.00 68.81 73 GLY A CA 1
ATOM 590 C C . GLY A 1 73 ? -8.939 -0.673 24.688 1.00 68.81 73 GLY A C 1
ATOM 591 O O . GLY A 1 73 ? -9.891 -1.226 25.230 1.00 68.81 73 GLY A O 1
ATOM 592 N N . GLN A 1 74 ? -7.786 -0.475 25.338 1.00 67.12 74 GLN A N 1
ATOM 593 C CA . GLN A 1 74 ? -7.577 -0.856 26.749 1.00 67.12 74 GLN A CA 1
ATOM 594 C C . GLN A 1 74 ? -8.121 0.172 27.759 1.00 67.12 74 GLN A C 1
ATOM 596 O O . GLN A 1 74 ? -8.071 -0.049 28.973 1.00 67.12 74 GLN A O 1
ATOM 601 N N . SER A 1 75 ? -8.590 1.330 27.287 1.00 74.81 75 SER A N 1
ATOM 602 C CA . SER A 1 75 ? -9.104 2.391 28.153 1.00 74.81 75 SER A CA 1
ATOM 603 C C . SER A 1 75 ? -10.587 2.176 28.428 1.00 74.81 75 SER A C 1
ATOM 605 O O . SER A 1 75 ? -11.354 1.850 27.532 1.00 74.81 75 SER A O 1
ATOM 607 N N . SER A 1 76 ? -11.006 2.411 29.669 1.00 88.00 76 SER A N 1
ATOM 608 C CA . SER A 1 76 ? -12.403 2.286 30.090 1.00 88.00 76 SER A CA 1
ATOM 609 C C . SER A 1 76 ? -12.854 3.517 30.854 1.00 88.00 76 SER A C 1
ATOM 611 O O . SER A 1 76 ? -12.086 4.106 31.627 1.00 88.00 76 SER A O 1
ATOM 613 N N . GLY A 1 77 ? -14.099 3.926 30.640 1.00 91.31 77 GLY A N 1
ATOM 614 C CA . GLY A 1 77 ? -14.596 5.164 31.213 1.00 91.31 77 GLY A CA 1
ATOM 615 C C . GLY A 1 77 ? -16.091 5.369 31.072 1.00 91.31 77 GLY A C 1
ATOM 616 O O . GLY A 1 77 ? -16.844 4.457 30.746 1.00 91.31 77 GLY A O 1
ATOM 617 N N . LEU A 1 78 ? -16.502 6.603 31.348 1.00 91.38 78 LEU A N 1
ATOM 618 C CA . LEU A 1 78 ? -17.876 7.058 31.180 1.00 91.38 78 LEU A CA 1
ATOM 619 C C . LEU A 1 78 ? -17.934 8.076 30.049 1.00 91.38 78 LEU A C 1
ATOM 621 O O . LEU A 1 78 ? -17.081 8.969 29.979 1.00 91.38 78 LEU A O 1
ATOM 625 N N . LEU A 1 79 ? -18.965 7.959 29.217 1.00 89.56 79 LEU A N 1
ATOM 626 C CA . LEU A 1 79 ? -19.273 8.953 28.204 1.00 89.56 79 LEU A CA 1
ATOM 627 C C . LEU A 1 79 ? -19.731 10.260 28.853 1.00 89.56 79 LEU A C 1
ATOM 629 O O . LEU A 1 79 ? -20.458 10.273 29.851 1.00 89.56 79 LEU A O 1
ATOM 633 N N . LYS A 1 80 ? -19.269 11.375 28.294 1.00 87.06 80 LYS A N 1
ATOM 634 C CA . LYS A 1 80 ? -19.653 12.728 28.680 1.00 87.06 80 LYS A CA 1
ATOM 635 C C . LYS A 1 80 ? -19.817 13.590 27.451 1.00 87.06 80 LYS A C 1
ATOM 637 O O . LYS A 1 80 ? -18.907 13.671 26.636 1.00 87.06 80 LYS A O 1
ATOM 642 N N . ILE A 1 81 ? -20.924 14.311 27.397 1.00 84.69 81 ILE A N 1
ATOM 643 C CA . ILE A 1 81 ? -21.157 15.312 26.365 1.00 84.69 81 ILE A CA 1
ATOM 644 C C . ILE A 1 81 ? -20.557 16.638 26.835 1.00 84.69 81 ILE A C 1
ATOM 646 O O . ILE A 1 81 ? -20.774 17.065 27.973 1.00 84.69 81 ILE A O 1
ATOM 650 N N . LYS A 1 82 ? -19.763 17.276 25.977 1.00 82.44 82 LYS A N 1
ATOM 651 C CA . LYS A 1 82 ? -19.228 18.624 26.181 1.00 82.44 82 LYS A CA 1
ATOM 652 C C . LYS A 1 82 ? -19.273 19.382 24.865 1.00 82.44 82 LYS A C 1
ATOM 654 O O . LYS A 1 82 ? -18.699 18.920 23.885 1.00 82.44 82 LYS A O 1
ATOM 659 N N . SER A 1 83 ? -19.919 20.546 24.863 1.00 84.31 83 SER A N 1
ATOM 660 C CA . SER A 1 83 ? -20.018 21.409 23.675 1.00 84.31 83 SER A CA 1
ATOM 661 C C . SER A 1 83 ? -20.514 20.651 22.434 1.00 84.31 83 SER A C 1
ATOM 663 O O . SER A 1 83 ? -19.902 20.725 21.375 1.00 84.31 83 SER A O 1
ATOM 665 N N . GLY A 1 84 ? -21.565 19.838 22.596 1.00 81.56 84 GLY A N 1
ATOM 666 C CA . GLY A 1 84 ? -22.145 19.028 21.517 1.00 81.56 84 GLY A CA 1
ATOM 667 C C . GLY A 1 84 ? -21.325 17.805 21.087 1.00 81.56 84 GLY A C 1
ATOM 668 O O . GLY A 1 84 ? -21.784 17.048 20.244 1.00 81.56 84 GLY A O 1
ATOM 669 N N . ARG A 1 85 ? -20.139 17.571 21.665 1.00 79.75 85 ARG A N 1
ATOM 670 C CA . ARG A 1 85 ? -19.279 16.424 21.333 1.00 79.75 85 ARG A CA 1
ATOM 671 C C . ARG A 1 85 ? -19.235 15.404 22.461 1.00 79.75 85 ARG A C 1
ATOM 673 O O . ARG A 1 85 ? -19.206 15.768 23.641 1.00 79.75 85 ARG A O 1
ATOM 680 N N . THR A 1 86 ? -19.178 14.129 22.096 1.00 84.50 86 THR A N 1
ATOM 681 C CA . THR A 1 86 ? -19.101 13.015 23.044 1.00 84.50 86 THR A CA 1
ATOM 682 C C . THR A 1 86 ? -17.648 12.674 23.352 1.00 84.50 86 THR A C 1
ATOM 684 O O . THR A 1 86 ? -16.810 12.545 22.467 1.00 84.50 86 THR A O 1
ATOM 687 N N . PHE A 1 87 ? -17.331 12.532 24.635 1.00 85.25 87 PHE A N 1
ATOM 688 C CA . PHE A 1 87 ? -15.996 12.195 25.110 1.00 85.25 87 PHE A CA 1
ATOM 689 C C . PHE A 1 87 ? -16.034 11.007 26.063 1.00 85.25 87 PHE A C 1
ATOM 691 O O . PHE A 1 87 ? -16.867 10.958 26.968 1.00 85.25 87 PHE A O 1
ATOM 698 N N . LEU A 1 88 ? -15.057 10.112 25.953 1.00 87.06 88 LEU A N 1
ATOM 699 C CA . LEU A 1 88 ? -14.795 9.088 26.952 1.00 87.06 88 LEU A CA 1
ATOM 700 C C . LEU A 1 88 ? -13.854 9.645 28.029 1.00 87.06 88 LEU A C 1
ATOM 702 O O . LEU A 1 88 ? -12.651 9.818 27.814 1.00 87.06 88 LEU A O 1
ATOM 706 N N . THR A 1 89 ? -14.382 9.896 29.230 1.00 90.44 89 THR A N 1
ATOM 707 C CA . THR A 1 89 ? -13.543 10.186 30.400 1.00 90.44 89 THR A CA 1
ATOM 708 C C . THR A 1 89 ? -13.176 8.877 31.090 1.00 90.44 89 THR A C 1
ATOM 710 O O . THR A 1 89 ? -14.032 8.241 31.711 1.00 90.44 89 THR A O 1
ATOM 713 N N . SER A 1 90 ? -11.892 8.509 31.058 1.00 90.62 90 SER A N 1
ATOM 714 C CA . SER A 1 90 ? -11.417 7.274 31.689 1.00 90.62 90 SER A CA 1
ATOM 715 C C . SER A 1 90 ? -11.675 7.235 33.199 1.00 90.62 90 SER A C 1
ATOM 717 O O . SER A 1 90 ? -11.631 8.261 33.892 1.00 90.62 90 SER A O 1
ATOM 719 N N . PHE A 1 91 ? -11.894 6.039 33.749 1.00 92.62 91 PHE A N 1
ATOM 720 C CA . PHE A 1 91 ? -12.056 5.853 35.192 1.00 92.62 91 PHE A CA 1
ATOM 721 C C . PHE A 1 91 ? -10.839 6.335 35.988 1.00 92.62 91 PHE A C 1
ATOM 723 O O . PHE A 1 91 ? -10.995 6.904 37.071 1.00 92.62 91 PHE A O 1
ATOM 730 N N . GLU A 1 92 ? -9.630 6.210 35.438 1.00 90.50 92 GLU A N 1
ATOM 731 C CA . GLU A 1 92 ? -8.425 6.773 36.050 1.00 90.50 92 GLU A CA 1
ATOM 732 C C . GLU A 1 92 ? -8.471 8.306 36.134 1.00 90.50 92 GLU A C 1
ATOM 734 O O . GLU A 1 92 ? -8.101 8.893 37.159 1.00 90.50 92 GLU A O 1
ATOM 739 N N . SER A 1 93 ? -8.944 8.969 35.075 1.00 89.12 93 SER A N 1
ATOM 740 C CA . SER A 1 93 ? -9.122 10.424 35.041 1.00 89.12 93 SER A CA 1
ATOM 741 C C . SER A 1 93 ? -10.200 10.874 36.035 1.00 89.12 93 SER A C 1
ATOM 743 O O . SER A 1 93 ? -9.975 11.794 36.832 1.00 89.12 93 SER A O 1
ATOM 745 N N . LEU A 1 94 ? -11.334 10.163 36.085 1.00 92.25 94 LEU A N 1
ATOM 746 C CA . LEU A 1 94 ? -12.406 10.396 37.060 1.00 92.25 94 LEU A CA 1
ATOM 747 C C . LEU A 1 94 ? -11.908 10.241 38.503 1.00 92.25 94 LEU A C 1
ATOM 749 O O . LEU A 1 94 ? -12.162 11.109 39.343 1.00 92.25 94 LEU A O 1
ATOM 753 N N . ALA A 1 95 ? -11.141 9.187 38.788 1.00 92.62 95 ALA A N 1
ATOM 754 C CA . ALA A 1 95 ? -10.543 8.955 40.097 1.00 92.62 95 ALA A CA 1
ATOM 755 C C . ALA A 1 95 ? -9.604 10.096 40.514 1.00 92.62 95 ALA A C 1
ATOM 757 O O . ALA A 1 95 ? -9.666 10.573 41.654 1.00 92.62 95 ALA A O 1
ATOM 758 N N . LYS A 1 96 ? -8.747 10.570 39.599 1.00 92.31 96 LYS A N 1
ATOM 759 C CA . LYS A 1 96 ? -7.848 11.711 39.843 1.00 92.31 96 LYS A CA 1
ATOM 760 C C . LYS A 1 96 ? -8.637 12.996 40.106 1.00 92.31 96 LYS A C 1
ATOM 762 O O . LYS A 1 96 ? -8.305 13.724 41.045 1.00 92.31 96 LYS A O 1
ATOM 767 N N . LYS A 1 97 ? -9.694 13.263 39.330 1.00 91.88 97 LYS A N 1
ATOM 768 C CA . LYS A 1 97 ? -10.560 14.443 39.499 1.00 91.88 97 LYS A CA 1
ATOM 769 C C . LYS A 1 97 ? -11.250 14.449 40.865 1.00 91.88 97 LYS A C 1
ATOM 771 O O . LYS A 1 97 ? -11.170 15.452 41.575 1.00 91.88 97 LYS A O 1
ATOM 776 N N . GLU A 1 98 ? -11.845 13.330 41.273 1.00 93.94 98 GLU A N 1
ATOM 777 C CA . GLU A 1 98 ? -12.502 13.213 42.583 1.00 93.94 98 GLU A CA 1
ATOM 778 C C . GLU A 1 98 ? -11.507 13.263 43.750 1.00 93.94 98 GLU A C 1
ATOM 780 O O . GLU A 1 98 ? -11.799 13.860 44.785 1.00 93.94 98 GLU A O 1
ATOM 785 N N . THR A 1 99 ? -10.294 12.727 43.575 1.00 92.75 99 THR A N 1
ATOM 786 C CA . THR A 1 99 ? -9.225 12.846 44.582 1.00 92.75 99 THR A CA 1
ATOM 787 C C . THR A 1 99 ? -8.827 14.311 44.791 1.00 92.75 99 THR A C 1
ATOM 789 O O . THR A 1 99 ? -8.773 14.783 45.926 1.00 92.75 99 THR A O 1
ATOM 792 N N . LYS A 1 100 ? -8.621 15.071 43.705 1.00 93.44 100 LYS A N 1
ATOM 793 C CA . LYS A 1 100 ? -8.332 16.514 43.784 1.00 93.44 100 LYS A CA 1
ATOM 794 C C . LYS A 1 100 ? -9.484 17.293 44.423 1.00 93.44 100 LYS A C 1
ATOM 796 O O . LYS A 1 100 ? -9.238 18.149 45.270 1.00 93.44 100 LYS A O 1
ATOM 801 N N . LYS A 1 101 ? -10.733 16.975 44.064 1.00 92.62 101 LYS A N 1
ATOM 802 C CA . LYS A 1 101 ? -11.934 17.572 44.669 1.00 92.62 101 LYS A CA 1
ATOM 803 C C . LYS A 1 101 ? -11.976 17.319 46.177 1.00 92.62 101 LYS A C 1
ATOM 805 O O . LYS A 1 101 ? -12.171 18.253 46.947 1.00 92.62 101 LYS A O 1
ATOM 810 N N . ALA A 1 102 ? -11.720 16.086 46.610 1.00 92.25 102 ALA A N 1
ATOM 811 C CA . ALA A 1 102 ? -11.675 15.731 48.025 1.00 92.25 102 ALA A CA 1
ATOM 812 C C . ALA A 1 102 ? -10.608 16.510 48.812 1.00 92.25 102 ALA A C 1
ATOM 814 O O . ALA A 1 102 ? -10.830 16.835 49.976 1.00 92.25 102 ALA A O 1
ATOM 815 N N . ASN A 1 103 ? -9.467 16.818 48.194 1.00 91.44 103 ASN A N 1
ATOM 816 C CA . ASN A 1 103 ? -8.401 17.580 48.846 1.00 91.44 103 ASN A CA 1
ATOM 817 C C . ASN A 1 103 ? -8.761 19.061 49.037 1.00 91.44 103 ASN A C 1
ATOM 819 O O . ASN A 1 103 ? -8.334 19.653 50.020 1.00 91.44 103 ASN A O 1
ATOM 823 N N . ARG A 1 104 ? -9.580 19.638 48.147 1.00 92.06 104 ARG A N 1
ATOM 824 C CA . ARG A 1 104 ? -10.029 21.042 48.224 1.00 92.06 104 ARG A CA 1
ATOM 825 C C . ARG A 1 104 ? -11.221 21.261 49.161 1.00 92.06 104 ARG A C 1
ATOM 827 O O . ARG A 1 104 ? -11.414 22.361 49.665 1.00 92.06 104 ARG A O 1
ATOM 834 N N . LEU A 1 105 ? -12.040 20.233 49.385 1.00 92.25 105 LEU A N 1
ATOM 835 C CA . LEU A 1 105 ? -13.233 20.331 50.229 1.00 92.25 105 LEU A CA 1
ATOM 836 C C . LEU A 1 105 ? -12.870 20.429 51.720 1.00 92.25 105 LEU A C 1
ATOM 838 O O . LEU A 1 105 ? -12.152 19.579 52.250 1.00 92.25 105 LEU A O 1
ATOM 842 N N . ARG A 1 106 ? -13.444 21.424 52.408 1.00 86.56 106 ARG A N 1
ATOM 843 C CA . ARG A 1 106 ? -13.299 21.621 53.863 1.00 86.56 106 ARG A CA 1
ATOM 844 C C . ARG A 1 106 ? -14.307 20.799 54.683 1.00 86.56 106 ARG A C 1
ATOM 846 O O . ARG A 1 106 ? -13.963 20.269 55.734 1.00 86.56 106 ARG A O 1
ATOM 853 N N . GLY A 1 107 ? -15.527 20.602 54.175 1.00 90.62 107 GLY A N 1
ATOM 854 C CA . GLY A 1 107 ? -16.578 19.846 54.870 1.00 90.62 107 GLY A CA 1
ATOM 855 C C . GLY A 1 107 ? -16.269 18.348 55.015 1.00 90.62 107 GLY A C 1
ATOM 856 O O . GLY A 1 107 ? -16.072 17.644 54.022 1.00 90.62 107 GLY A O 1
ATOM 857 N N . LYS A 1 108 ? -16.296 17.815 56.249 1.00 87.19 108 LYS A N 1
ATOM 858 C CA . LYS A 1 108 ? -16.009 16.390 56.541 1.00 87.19 108 LYS A CA 1
ATOM 859 C C . LYS A 1 108 ? -16.889 15.429 55.722 1.00 87.19 108 LYS A C 1
ATOM 861 O O . LYS A 1 108 ? -16.380 14.472 55.131 1.00 87.19 108 LYS A O 1
ATOM 866 N N . LYS A 1 109 ? -18.201 15.694 55.636 1.00 88.38 109 LYS A N 1
ATOM 867 C CA . LYS A 1 109 ? -19.176 14.838 54.926 1.00 88.38 109 LYS A CA 1
ATOM 868 C C . LYS A 1 109 ? -18.945 14.833 53.409 1.00 88.38 109 LYS A C 1
ATOM 870 O O . LYS A 1 109 ? -18.898 13.763 52.799 1.00 88.38 109 LYS A O 1
ATOM 875 N N . THR A 1 110 ? -18.738 16.002 52.799 1.00 88.81 110 THR A N 1
ATOM 876 C CA . THR A 1 110 ? -18.497 16.145 51.351 1.00 88.81 110 THR A CA 1
ATOM 877 C C . THR A 1 110 ? -17.133 15.583 50.945 1.00 88.81 110 THR A C 1
ATOM 879 O O . THR A 1 110 ? -17.038 14.859 49.953 1.00 88.81 110 THR A O 1
ATOM 882 N N . LYS A 1 111 ? -16.099 15.791 51.770 1.00 93.12 111 LYS A N 1
ATOM 883 C CA . LYS A 1 111 ? -14.771 15.180 51.602 1.00 93.12 111 LYS A CA 1
ATOM 884 C C . LYS A 1 111 ? -14.830 13.651 51.641 1.00 93.12 111 LYS A C 1
ATOM 886 O O . LYS A 1 111 ? -14.247 12.992 50.780 1.00 93.12 111 LYS A O 1
ATOM 891 N N . LYS A 1 112 ? -15.573 13.066 52.591 1.00 90.00 112 LYS A N 1
ATOM 892 C CA . LYS A 1 112 ? -15.767 11.605 52.694 1.00 90.00 112 LYS A CA 1
ATOM 893 C C . LYS A 1 112 ? -16.485 11.034 51.465 1.00 90.00 112 LYS A C 1
ATOM 895 O O . LYS A 1 112 ? -16.071 9.984 50.967 1.00 90.00 112 LYS A O 1
ATOM 900 N N . LYS A 1 113 ? -17.506 11.728 50.943 1.00 90.06 113 LYS A N 1
ATOM 901 C CA . LYS A 1 113 ? -18.197 11.348 49.695 1.00 90.06 113 LYS A CA 1
ATOM 902 C C . LYS A 1 113 ? -17.238 11.346 48.495 1.00 90.06 113 LYS A C 1
ATOM 904 O O . LYS A 1 113 ? -17.122 10.318 47.834 1.00 90.06 113 LYS A O 1
ATOM 909 N N . ALA A 1 114 ? -16.484 12.427 48.280 1.00 92.00 114 ALA A N 1
ATOM 910 C CA . ALA A 1 114 ? -15.527 12.531 47.171 1.00 92.00 114 ALA A CA 1
ATOM 911 C C . ALA A 1 114 ? -14.410 11.468 47.246 1.00 92.00 114 ALA A C 1
ATOM 913 O O . ALA A 1 114 ? -14.114 10.804 46.254 1.00 92.00 114 ALA A O 1
ATOM 914 N N . LYS A 1 115 ? -13.851 11.205 48.441 1.00 92.56 115 LYS A N 1
ATOM 915 C CA . LYS A 1 115 ? -12.874 10.112 48.639 1.00 92.56 115 LYS A CA 1
ATOM 916 C C . LYS A 1 115 ? -13.460 8.734 48.324 1.00 92.56 115 LYS A C 1
ATOM 918 O O . LYS A 1 115 ? -12.766 7.891 47.763 1.00 92.56 115 LYS A O 1
ATOM 923 N N . THR A 1 116 ? -14.717 8.493 48.702 1.00 92.06 116 THR A N 1
ATOM 924 C CA . THR A 1 116 ? -15.399 7.216 48.432 1.00 92.06 116 THR A CA 1
ATOM 925 C C . THR A 1 116 ? -15.584 7.021 46.929 1.00 92.06 116 THR A C 1
ATOM 927 O O . THR A 1 116 ? -15.228 5.970 46.407 1.00 92.06 116 THR A O 1
ATOM 930 N N . LEU A 1 117 ? -16.050 8.053 46.221 1.00 93.06 117 LEU A N 1
ATOM 931 C CA . LEU A 1 117 ? -16.250 7.998 44.774 1.00 93.06 117 LEU A CA 1
ATOM 932 C C . LEU A 1 117 ? -14.923 7.834 44.011 1.00 93.06 117 LEU A C 1
ATOM 934 O O . LEU A 1 117 ? -14.845 7.035 43.084 1.00 93.06 117 LEU A O 1
ATOM 938 N N . ALA A 1 118 ? -13.851 8.500 44.454 1.00 93.81 118 ALA A N 1
ATOM 939 C CA . ALA A 1 118 ? -12.511 8.296 43.902 1.00 93.81 118 ALA A CA 1
ATOM 940 C C . ALA A 1 118 ? -12.035 6.839 44.044 1.00 93.81 118 ALA A C 1
ATOM 942 O O . ALA A 1 118 ? -11.457 6.289 43.109 1.00 93.81 118 ALA A O 1
ATOM 943 N N . LYS A 1 119 ? -12.292 6.198 45.196 1.00 94.31 119 LYS A N 1
ATOM 944 C CA . LYS A 1 119 ? -11.992 4.770 45.402 1.00 94.31 119 LYS A CA 1
ATOM 945 C C . LYS A 1 119 ? -12.825 3.875 44.484 1.00 94.31 119 LYS A C 1
ATOM 947 O O . LYS A 1 119 ? -12.262 2.953 43.905 1.00 94.31 119 LYS A O 1
ATOM 952 N N . MET A 1 120 ? -14.117 4.170 44.316 1.00 93.50 120 MET A N 1
ATOM 953 C CA . MET A 1 120 ? -14.976 3.430 43.384 1.00 93.50 120 MET A CA 1
ATOM 954 C C . MET A 1 120 ? -14.442 3.508 41.955 1.00 93.50 120 MET A C 1
ATOM 956 O O . MET A 1 120 ? -14.313 2.474 41.323 1.00 93.50 120 MET A O 1
ATOM 960 N N . TYR A 1 121 ? -14.053 4.691 41.467 1.00 94.56 121 TYR A N 1
ATOM 961 C CA . TYR A 1 121 ? -13.482 4.822 40.123 1.00 94.56 121 TYR A CA 1
ATOM 962 C C . TYR A 1 121 ? -12.140 4.097 39.957 1.00 94.56 121 TYR A C 1
ATOM 964 O O . TYR A 1 121 ? -11.904 3.501 38.913 1.00 94.56 121 TYR A O 1
ATOM 972 N N . LYS A 1 122 ? -11.273 4.079 40.980 1.00 93.56 122 LYS A N 1
ATOM 973 C CA . LYS A 1 122 ? -10.036 3.274 40.935 1.00 93.56 122 LYS A CA 1
ATOM 974 C C . LYS A 1 122 ? -10.329 1.779 40.817 1.00 93.56 122 LYS A C 1
ATOM 976 O O . LYS A 1 122 ? -9.671 1.090 40.047 1.00 93.56 122 LYS A O 1
ATOM 981 N N . LEU A 1 123 ? -11.298 1.284 41.586 1.00 92.75 123 LEU A N 1
ATOM 982 C CA . LEU A 1 123 ? -11.689 -0.123 41.547 1.00 92.75 123 LEU A CA 1
ATOM 983 C C . LEU A 1 123 ? -12.413 -0.461 40.237 1.00 92.75 123 LEU A C 1
ATOM 985 O O . LEU A 1 123 ? -12.132 -1.500 39.651 1.00 92.75 123 LEU A O 1
ATOM 989 N N . ALA A 1 124 ? -13.247 0.455 39.736 1.00 92.12 124 ALA A N 1
ATOM 990 C CA . ALA A 1 124 ? -13.883 0.349 38.432 1.00 92.12 124 ALA A CA 1
ATOM 991 C C . ALA A 1 124 ? -12.840 0.188 37.326 1.00 92.12 124 ALA A C 1
ATOM 993 O O . ALA A 1 124 ? -12.921 -0.787 36.601 1.00 92.12 124 ALA A O 1
ATOM 994 N N . ALA A 1 125 ? -11.811 1.047 37.281 1.00 90.12 125 ALA A N 1
ATOM 995 C CA . ALA A 1 125 ? -10.712 0.938 36.316 1.00 90.12 125 ALA A CA 1
ATOM 996 C C . ALA A 1 125 ? -10.007 -0.430 36.359 1.00 90.12 125 ALA A C 1
ATOM 998 O O . ALA A 1 125 ? -9.600 -0.951 35.325 1.00 90.12 125 ALA A O 1
ATOM 999 N N . LYS A 1 126 ? -9.851 -1.016 37.555 1.00 90.25 126 LYS A N 1
ATOM 1000 C CA . LYS A 1 126 ? -9.225 -2.334 37.728 1.00 90.25 126 LYS A CA 1
ATOM 1001 C C . LYS A 1 126 ? -10.125 -3.468 37.226 1.00 90.25 126 LYS A C 1
ATOM 1003 O O . LYS A 1 126 ? -9.618 -4.377 36.583 1.00 90.25 126 LYS A O 1
ATOM 1008 N N . ILE A 1 127 ? -11.425 -3.409 37.523 1.00 89.81 127 ILE A N 1
ATOM 1009 C CA . ILE A 1 127 ? -12.418 -4.417 37.114 1.00 89.81 127 ILE A CA 1
ATOM 1010 C C . ILE A 1 127 ? -12.675 -4.354 35.608 1.00 89.81 127 ILE A C 1
ATOM 1012 O O . ILE A 1 127 ? -12.739 -5.388 34.956 1.00 89.81 127 ILE A O 1
ATOM 1016 N N . SER A 1 128 ? -12.786 -3.154 35.042 1.00 87.94 128 SER A N 1
ATOM 1017 C CA . SER A 1 128 ? -13.068 -2.965 33.620 1.00 87.94 128 SER A CA 1
ATOM 1018 C C . SER A 1 128 ? -11.888 -3.307 32.720 1.00 87.94 128 SER A C 1
ATOM 1020 O O . SER A 1 128 ? -12.108 -3.678 31.576 1.00 87.94 128 SER A O 1
ATOM 1022 N N . LYS A 1 129 ? -10.641 -3.213 33.199 1.00 82.69 129 LYS A N 1
ATOM 1023 C CA . LYS A 1 129 ? -9.446 -3.483 32.384 1.00 82.69 129 LYS A CA 1
ATOM 1024 C C . LYS A 1 129 ? -9.448 -4.867 31.701 1.00 82.69 129 LYS A C 1
ATOM 1026 O O . LYS A 1 129 ? -9.223 -4.890 30.498 1.00 82.69 129 LYS A O 1
ATOM 1031 N N . PRO A 1 130 ? -9.702 -5.997 32.392 1.00 80.62 130 PRO A N 1
ATOM 1032 C CA . PRO A 1 130 ? -9.824 -7.302 31.732 1.00 80.62 130 PRO A CA 1
ATOM 1033 C C . PRO A 1 130 ? -11.131 -7.482 30.941 1.00 80.62 130 PRO A C 1
ATOM 1035 O O . PRO A 1 130 ? -11.182 -8.326 30.052 1.00 80.62 130 PRO A O 1
ATOM 1038 N N . LEU A 1 131 ? -12.183 -6.716 31.260 1.00 79.69 131 LEU A N 1
ATOM 1039 C CA . LEU A 1 131 ? -13.470 -6.764 30.552 1.00 79.69 131 LEU A CA 1
ATOM 1040 C C . LEU A 1 131 ? -13.408 -6.034 29.205 1.00 79.69 131 LEU A C 1
ATOM 1042 O O . LEU A 1 131 ? -14.031 -6.464 28.241 1.00 79.69 131 LEU A O 1
ATOM 1046 N N . CYS A 1 132 ? -12.614 -4.967 29.121 1.00 75.50 132 CYS A N 1
ATOM 1047 C CA . CYS A 1 132 ? -12.268 -4.306 27.872 1.00 75.50 132 CYS A CA 1
ATOM 1048 C C . CYS A 1 132 ? -11.214 -5.134 27.129 1.00 75.50 132 CYS A C 1
ATOM 1050 O O . CYS A 1 132 ? -10.029 -4.791 27.096 1.00 75.50 132 CYS A O 1
ATOM 1052 N N . LYS A 1 133 ? -11.646 -6.265 26.564 1.00 63.97 133 LYS A N 1
ATOM 1053 C CA . LYS A 1 133 ? -10.829 -7.049 25.643 1.00 63.97 133 LYS A CA 1
ATOM 1054 C C . LYS A 1 133 ? -10.652 -6.242 24.360 1.00 63.97 133 LYS A C 1
ATOM 1056 O O . LYS A 1 133 ? -11.619 -5.935 23.675 1.00 63.97 133 LYS A O 1
ATOM 1061 N N . VAL A 1 134 ? -9.407 -5.909 24.044 1.00 56.38 134 VAL A N 1
ATOM 1062 C CA . VAL A 1 134 ? -9.033 -5.567 22.671 1.00 56.38 134 VAL A CA 1
ATOM 1063 C C . VAL A 1 134 ? -9.033 -6.892 21.923 1.00 56.38 134 VAL A C 1
ATOM 1065 O O . VAL A 1 134 ? -8.355 -7.821 22.373 1.00 56.38 134 VAL A O 1
ATOM 1068 N N . GLU A 1 135 ? -9.814 -7.016 20.849 1.00 54.41 135 GLU A N 1
ATOM 1069 C CA . GLU A 1 135 ? -9.674 -8.155 19.941 1.00 54.41 135 GLU A CA 1
ATOM 1070 C C . GLU A 1 135 ? -8.187 -8.306 19.609 1.00 54.41 135 GLU A C 1
ATOM 1072 O O . GLU A 1 135 ? -7.512 -7.339 19.240 1.00 54.41 135 GLU A O 1
ATOM 1077 N N . ARG A 1 136 ? -7.633 -9.495 19.864 1.00 44.62 136 ARG A N 1
ATOM 1078 C CA . ARG A 1 136 ? -6.220 -9.775 19.609 1.00 44.62 136 ARG A CA 1
ATOM 1079 C C . ARG A 1 136 ? -6.022 -9.836 18.099 1.00 44.62 136 ARG A C 1
ATOM 1081 O O . ARG A 1 136 ? -6.028 -10.900 17.512 1.00 44.62 136 ARG A O 1
ATOM 1088 N N . THR A 1 137 ? -5.808 -8.684 17.483 1.00 50.56 137 THR A N 1
ATOM 1089 C CA . THR A 1 137 ? -5.562 -8.525 16.042 1.00 50.56 137 THR A CA 1
ATOM 1090 C C . THR A 1 137 ? -4.132 -8.881 15.616 1.00 50.56 137 THR A C 1
ATOM 1092 O O . THR A 1 137 ? -3.695 -8.462 14.548 1.00 50.56 137 THR A O 1
ATOM 1095 N N . LYS A 1 138 ? -3.380 -9.591 16.471 1.00 51.44 138 LYS A N 1
ATOM 1096 C CA . LYS A 1 138 ? -1.998 -10.029 16.211 1.00 51.44 138 LYS A CA 1
ATOM 1097 C C . LYS A 1 138 ? -1.881 -11.512 15.869 1.00 51.44 138 LYS A C 1
ATOM 1099 O O . LYS A 1 138 ? -0.789 -11.948 15.533 1.00 51.44 138 LYS A O 1
ATOM 1104 N N . ASP A 1 139 ? -2.962 -12.264 16.029 1.00 62.81 139 ASP A N 1
ATOM 1105 C CA . ASP A 1 139 ? -3.017 -13.654 15.597 1.00 62.81 139 ASP A CA 1
ATOM 1106 C C . ASP A 1 139 ? -3.421 -13.710 14.116 1.00 62.81 139 ASP A C 1
ATOM 1108 O O . ASP A 1 139 ? -4.124 -12.811 13.647 1.00 62.81 139 ASP A O 1
ATOM 1112 N N . LEU A 1 140 ? -2.956 -14.729 13.395 1.00 73.31 140 LEU A N 1
ATOM 1113 C CA . LEU A 1 140 ? -3.3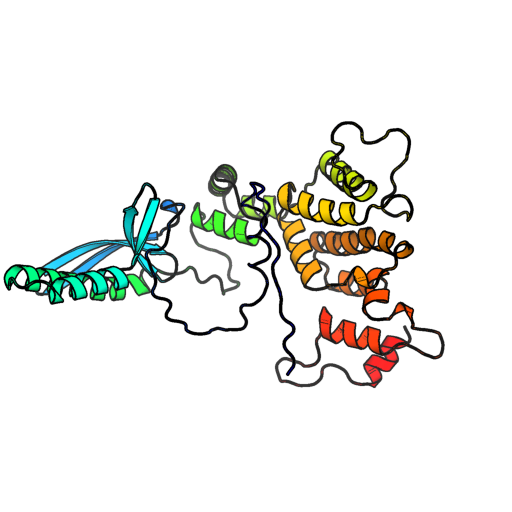29 -14.987 11.998 1.00 73.31 140 LEU A CA 1
ATOM 1114 C C . LEU A 1 140 ? -4.556 -15.905 11.887 1.00 73.31 140 LEU A C 1
ATOM 1116 O O . LEU A 1 140 ? -5.022 -16.172 10.780 1.00 73.31 140 LEU A O 1
ATOM 1120 N N . ASP A 1 141 ? -5.087 -16.369 13.019 1.00 78.56 141 ASP A N 1
ATOM 1121 C CA . ASP A 1 141 ? -6.312 -17.158 13.072 1.00 78.56 141 ASP A CA 1
ATOM 1122 C C . ASP A 1 141 ? -7.511 -16.445 12.407 1.00 78.56 141 ASP A C 1
ATOM 1124 O O . ASP A 1 141 ? -7.693 -15.231 12.578 1.00 78.56 141 ASP A O 1
ATOM 1128 N N . PRO A 1 142 ? -8.395 -17.189 11.706 1.00 79.75 142 PRO A N 1
ATOM 1129 C CA . PRO A 1 142 ? -9.607 -16.628 11.122 1.00 79.75 142 PRO A CA 1
ATOM 1130 C C . PRO A 1 142 ? -10.475 -15.906 12.155 1.00 79.75 142 PRO A C 1
ATOM 1132 O O . PRO A 1 142 ? -10.686 -16.391 13.271 1.00 79.75 142 PRO A O 1
ATOM 1135 N N . TYR A 1 143 ? -11.038 -14.762 11.764 1.00 82.25 143 TYR A N 1
ATOM 1136 C CA . TYR A 1 143 ? -11.929 -13.989 12.623 1.00 82.25 143 TYR A CA 1
ATOM 1137 C C . TYR A 1 143 ? -13.210 -14.772 12.954 1.00 82.25 143 TYR A C 1
ATOM 1139 O O . TYR A 1 143 ? -13.892 -15.268 12.061 1.00 82.25 143 TYR A O 1
ATOM 1147 N N . ARG A 1 144 ? -13.553 -14.862 14.247 1.00 79.19 144 ARG A N 1
ATOM 1148 C CA . ARG A 1 144 ? -14.750 -15.572 14.753 1.00 79.19 144 ARG A CA 1
ATOM 1149 C C . ARG A 1 144 ? -15.732 -14.668 15.507 1.00 79.19 144 ARG A C 1
ATOM 1151 O O . ARG A 1 144 ? -16.646 -15.167 16.158 1.00 79.19 144 ARG A O 1
ATOM 1158 N N . GLY A 1 145 ? -15.495 -13.357 15.512 1.00 80.50 145 GLY A N 1
ATOM 1159 C CA . GLY A 1 145 ? -16.347 -12.393 16.207 1.00 80.50 145 GLY A CA 1
ATOM 1160 C C . GLY A 1 145 ? -17.579 -11.992 15.394 1.00 80.50 145 GLY A C 1
ATOM 1161 O O . GLY A 1 145 ? -17.747 -12.392 14.243 1.00 80.50 145 GLY A O 1
ATOM 1162 N N . ASN A 1 146 ? -18.448 -11.181 16.002 1.00 85.69 146 ASN A N 1
ATOM 1163 C CA . ASN A 1 146 ? -19.599 -10.612 15.307 1.00 85.69 146 ASN A CA 1
ATOM 1164 C C . ASN A 1 146 ? -19.160 -9.444 14.411 1.00 85.69 146 ASN A C 1
ATOM 1166 O O . ASN A 1 146 ? -18.532 -8.499 14.894 1.00 85.69 146 ASN A O 1
ATOM 1170 N N . PHE A 1 147 ? -19.536 -9.468 13.133 1.00 88.75 147 PHE A N 1
ATOM 1171 C CA . PHE A 1 147 ? -19.177 -8.417 12.183 1.00 88.75 147 PHE A CA 1
ATOM 1172 C C . PHE A 1 147 ? -20.136 -7.221 12.272 1.00 88.75 147 PHE A C 1
ATOM 1174 O O . PHE A 1 147 ? -21.064 -7.074 11.485 1.00 88.75 147 PHE A O 1
ATOM 1181 N N . GLY A 1 148 ? -19.924 -6.379 13.286 1.00 89.81 148 GLY A N 1
ATOM 1182 C CA . GLY A 1 148 ? -20.663 -5.128 13.480 1.00 89.81 148 GLY A CA 1
ATOM 1183 C C . GLY A 1 148 ? -19.937 -3.885 12.936 1.00 89.81 148 GLY A C 1
ATOM 1184 O O . GLY A 1 148 ? -18.810 -3.986 12.444 1.00 89.81 148 GLY A O 1
ATOM 1185 N N . PRO A 1 149 ? -20.521 -2.681 13.105 1.00 86.94 149 PRO A N 1
ATOM 1186 C CA . PRO A 1 149 ? -19.985 -1.430 12.552 1.00 86.94 149 PRO A CA 1
ATOM 1187 C C . PRO A 1 149 ? -18.528 -1.130 12.933 1.00 86.94 149 PRO A C 1
ATOM 1189 O O . PRO A 1 149 ? -17.759 -0.619 12.124 1.00 86.94 149 PRO A O 1
ATOM 1192 N N . GLY A 1 150 ? -18.118 -1.469 14.161 1.00 85.25 150 GLY A N 1
ATOM 1193 C CA . GLY A 1 150 ? -16.731 -1.300 14.604 1.00 85.25 150 GLY A CA 1
ATOM 1194 C C . GLY A 1 150 ? -15.746 -2.214 13.864 1.00 85.25 150 GLY A C 1
ATOM 1195 O O . GLY A 1 150 ? -14.665 -1.767 13.486 1.00 85.25 150 GLY A O 1
ATOM 1196 N N . ALA A 1 151 ? -16.129 -3.469 13.611 1.00 87.56 151 ALA A N 1
ATOM 1197 C CA . ALA A 1 151 ? -15.312 -4.420 12.858 1.00 87.56 151 ALA A CA 1
ATOM 1198 C C . ALA A 1 151 ? -15.228 -4.029 11.375 1.00 87.56 151 ALA A C 1
ATOM 1200 O O . ALA A 1 151 ? -14.144 -4.069 10.794 1.00 87.56 151 ALA A O 1
ATOM 1201 N N . ALA A 1 152 ? -16.339 -3.570 10.789 1.00 93.19 152 ALA A N 1
ATOM 1202 C CA . ALA A 1 152 ? -16.365 -3.040 9.429 1.00 93.19 152 ALA A CA 1
ATOM 1203 C C . ALA A 1 152 ? -15.415 -1.841 9.271 1.00 93.19 152 ALA A C 1
ATOM 1205 O O . ALA A 1 152 ? -14.597 -1.829 8.357 1.00 93.19 152 ALA A O 1
ATOM 1206 N N . ARG A 1 153 ? -15.421 -0.880 10.205 1.00 91.19 153 ARG A N 1
ATOM 1207 C CA . ARG A 1 153 ? -14.481 0.259 10.174 1.00 91.19 153 ARG A CA 1
ATOM 1208 C C . ARG A 1 153 ? -13.024 -0.190 10.192 1.00 91.19 153 ARG A C 1
ATOM 1210 O O . ARG A 1 153 ? -12.249 0.257 9.359 1.00 91.19 153 ARG A O 1
ATOM 1217 N N . ILE A 1 154 ? -12.666 -1.128 11.072 1.00 88.94 154 ILE A N 1
ATOM 1218 C CA . ILE A 1 154 ? -11.304 -1.686 11.119 1.00 88.94 154 ILE A CA 1
ATOM 1219 C C . ILE A 1 154 ? -10.937 -2.362 9.792 1.00 88.94 154 ILE A C 1
ATOM 1221 O O . ILE A 1 154 ? -9.795 -2.245 9.343 1.00 88.94 154 ILE A O 1
ATOM 1225 N N . LEU A 1 155 ? -11.881 -3.075 9.169 1.00 92.56 155 LEU A N 1
ATOM 1226 C CA . LEU A 1 155 ? -11.664 -3.697 7.867 1.00 92.56 155 LEU A CA 1
ATOM 1227 C C . LEU A 1 155 ? -11.351 -2.637 6.806 1.00 92.56 155 LEU A C 1
ATOM 1229 O O . LEU A 1 155 ? -10.320 -2.744 6.150 1.00 92.56 155 LEU A O 1
ATOM 1233 N N . PHE A 1 156 ? -12.160 -1.583 6.685 1.00 94.88 156 PHE A N 1
ATOM 1234 C CA . PHE A 1 156 ? -11.908 -0.496 5.733 1.00 94.88 156 PHE A CA 1
ATOM 1235 C C . PHE A 1 156 ? -10.644 0.309 6.061 1.00 94.88 156 PHE A C 1
ATOM 1237 O O . PHE A 1 156 ? -9.887 0.645 5.158 1.00 94.88 156 PHE A O 1
ATOM 1244 N N . ASP A 1 157 ? -10.309 0.524 7.331 1.00 90.81 157 ASP A N 1
ATOM 1245 C CA . ASP A 1 157 ? -9.039 1.148 7.727 1.00 90.81 157 ASP A CA 1
ATOM 1246 C C . ASP A 1 157 ? -7.818 0.304 7.339 1.00 90.81 157 ASP A C 1
ATOM 1248 O O . ASP A 1 157 ? -6.697 0.812 7.301 1.00 90.81 157 ASP A O 1
ATOM 1252 N N . ARG A 1 158 ? -7.999 -0.988 7.041 1.00 89.94 158 ARG A N 1
ATOM 1253 C CA . ARG A 1 158 ? -6.943 -1.906 6.589 1.00 89.94 158 ARG A CA 1
ATOM 1254 C C . ARG A 1 158 ? -6.962 -2.128 5.082 1.00 89.94 158 ARG A C 1
ATOM 1256 O O . ARG A 1 158 ? -5.898 -2.108 4.479 1.00 89.94 158 ARG A O 1
ATOM 1263 N N . PHE A 1 159 ? -8.141 -2.253 4.486 1.00 94.12 159 PHE A N 1
ATOM 1264 C CA . PHE A 1 159 ? -8.350 -2.613 3.081 1.00 94.12 159 PHE A CA 1
ATOM 1265 C C . PHE A 1 159 ? -8.719 -1.410 2.200 1.00 94.12 159 PHE A C 1
ATOM 1267 O O . PHE A 1 159 ? -8.870 -1.565 1.000 1.00 94.12 159 PHE A O 1
ATOM 1274 N N . ALA A 1 160 ? -8.866 -0.212 2.761 1.00 94.44 160 ALA A N 1
ATOM 1275 C CA . ALA A 1 160 ? -9.204 1.008 2.034 1.00 94.44 160 ALA A CA 1
ATOM 1276 C C . ALA A 1 160 ? -8.602 2.259 2.702 1.00 94.44 160 ALA A C 1
ATOM 1278 O O . ALA A 1 160 ? -7.805 2.161 3.638 1.00 94.44 160 ALA A O 1
ATOM 1279 N N . PHE A 1 161 ? -8.971 3.453 2.241 1.00 93.31 161 PHE A N 1
ATOM 1280 C CA . PHE A 1 161 ? -8.568 4.731 2.849 1.00 93.31 161 PHE A CA 1
ATOM 1281 C C . PHE A 1 161 ? -9.600 5.251 3.867 1.00 93.31 161 PHE A C 1
ATOM 1283 O O . PHE A 1 161 ? -9.730 6.456 4.072 1.00 93.31 161 PHE A O 1
ATOM 1290 N N . GLY A 1 162 ? -10.327 4.330 4.506 1.00 91.56 162 GLY A N 1
ATOM 1291 C CA . GLY A 1 162 ? -11.495 4.606 5.343 1.00 91.56 162 GLY A CA 1
ATOM 1292 C C . GLY A 1 162 ? -12.800 4.214 4.645 1.00 91.56 162 GLY A C 1
ATOM 1293 O O . GLY A 1 162 ? -12.778 3.563 3.601 1.00 91.56 162 GLY A O 1
ATOM 1294 N N . ALA A 1 163 ? -13.927 4.588 5.253 1.00 91.94 163 ALA A N 1
ATOM 1295 C CA . ALA A 1 163 ? -15.268 4.343 4.727 1.00 91.94 163 ALA A CA 1
ATOM 1296 C C . ALA A 1 163 ? -16.261 5.417 5.178 1.00 91.94 163 ALA A C 1
ATOM 1298 O O . ALA A 1 163 ? -16.165 5.960 6.283 1.00 91.94 163 ALA A O 1
ATOM 1299 N N . THR A 1 164 ? -17.241 5.670 4.321 1.00 92.88 164 THR A N 1
ATOM 1300 C CA . THR A 1 164 ? -18.466 6.416 4.624 1.00 92.88 164 THR A CA 1
ATOM 1301 C C . THR A 1 164 ? -19.399 5.601 5.520 1.00 92.88 164 THR A C 1
ATOM 1303 O O . THR A 1 164 ? -19.236 4.389 5.676 1.00 92.88 164 THR A O 1
ATOM 1306 N N . GLN A 1 165 ? -20.388 6.251 6.139 1.00 92.12 165 GLN A N 1
ATOM 1307 C CA . GLN A 1 165 ? -21.331 5.535 7.002 1.00 92.12 165 GLN A CA 1
ATOM 1308 C C . GLN A 1 165 ? -22.167 4.535 6.192 1.00 92.12 165 GLN A C 1
ATOM 1310 O O . GLN A 1 165 ? -22.390 3.418 6.646 1.00 92.12 165 GLN A O 1
ATOM 1315 N N . GLU A 1 166 ? -22.526 4.896 4.964 1.00 96.06 166 GLU A N 1
ATOM 1316 C CA . GLU A 1 166 ? -23.271 4.067 4.023 1.00 96.06 166 GLU A CA 1
ATOM 1317 C C . GLU A 1 166 ? -22.502 2.789 3.654 1.00 96.06 166 GLU A C 1
ATOM 1319 O O . GLU A 1 166 ? -23.075 1.700 3.605 1.00 96.06 166 GLU A O 1
ATOM 1324 N N . GLU A 1 167 ? -21.187 2.888 3.442 1.00 95.50 167 GLU A N 1
ATOM 1325 C CA . GLU A 1 167 ? -20.328 1.727 3.182 1.00 95.50 167 GLU A CA 1
ATOM 1326 C C . GLU A 1 167 ? -20.198 0.810 4.400 1.00 95.50 167 GLU A C 1
ATOM 1328 O O . GLU A 1 167 ? -20.152 -0.412 4.244 1.00 95.50 167 GLU A O 1
ATOM 1333 N N . ILE A 1 168 ? -20.165 1.380 5.610 1.00 97.06 168 ILE A N 1
ATOM 1334 C CA . ILE A 1 168 ? -20.169 0.606 6.855 1.00 97.06 168 ILE A CA 1
ATOM 1335 C C . ILE A 1 168 ? -21.495 -0.131 7.030 1.00 97.06 168 ILE A C 1
ATOM 1337 O O . ILE A 1 168 ? -21.484 -1.325 7.325 1.00 97.06 168 ILE A O 1
ATOM 1341 N N . ASP A 1 169 ? -22.621 0.547 6.823 1.00 97.06 169 ASP A N 1
ATOM 1342 C CA . ASP A 1 169 ? -23.949 -0.051 6.969 1.00 97.06 169 ASP A CA 1
ATOM 1343 C C . ASP A 1 169 ? -24.164 -1.166 5.939 1.00 97.06 169 ASP A C 1
ATOM 1345 O O . ASP A 1 169 ? -24.666 -2.242 6.277 1.00 97.06 169 ASP A O 1
ATOM 1349 N N . ARG A 1 170 ? -23.693 -0.956 4.702 1.00 97.62 170 ARG A N 1
ATOM 1350 C CA . ARG A 1 170 ? -23.666 -1.990 3.664 1.00 97.62 170 ARG A CA 1
ATOM 1351 C C . ARG A 1 170 ? -22.789 -3.177 4.054 1.00 97.62 170 ARG A C 1
ATOM 1353 O O . ARG A 1 170 ? -23.223 -4.311 3.908 1.00 97.62 170 ARG A O 1
ATOM 1360 N N . ALA A 1 171 ? -21.574 -2.940 4.543 1.00 97.06 171 ALA A N 1
ATOM 1361 C CA . ALA A 1 171 ? -20.683 -4.024 4.950 1.00 97.06 171 ALA A CA 1
ATOM 1362 C C . ALA A 1 171 ? -21.306 -4.877 6.065 1.00 97.06 171 ALA A C 1
ATOM 1364 O O . ALA A 1 171 ? -21.275 -6.104 6.020 1.00 97.06 171 ALA A O 1
ATOM 1365 N N . VAL A 1 172 ? -21.925 -4.233 7.057 1.00 96.81 172 VAL A N 1
ATOM 1366 C CA . VAL A 1 172 ? -22.613 -4.937 8.145 1.00 96.81 172 VAL A CA 1
ATOM 1367 C C . VAL A 1 172 ? -23.802 -5.748 7.623 1.00 96.81 172 VAL A C 1
ATOM 1369 O O . VAL A 1 172 ? -24.014 -6.860 8.102 1.00 96.81 172 VAL A O 1
ATOM 1372 N N . SER A 1 173 ? -24.556 -5.236 6.644 1.00 97.56 173 SER A N 1
ATOM 1373 C CA . SER A 1 173 ? -25.706 -5.952 6.079 1.00 97.56 173 SER A CA 1
ATOM 1374 C C . SER A 1 173 ? -25.312 -7.121 5.170 1.00 97.56 173 SER A C 1
ATOM 1376 O O . SER A 1 173 ? -25.960 -8.164 5.227 1.00 97.56 173 SER A O 1
ATOM 1378 N N . GLU A 1 174 ? -24.247 -6.986 4.373 1.00 96.50 174 GLU A N 1
ATOM 1379 C CA . GLU A 1 174 ? -23.750 -8.051 3.485 1.00 96.50 174 GLU A CA 1
ATOM 1380 C C . GLU A 1 174 ? -22.854 -9.072 4.214 1.00 96.50 174 GLU A C 1
ATOM 1382 O O . GLU A 1 174 ? -22.696 -10.208 3.769 1.00 96.50 174 GLU A O 1
ATOM 1387 N N . GLY A 1 175 ? -22.304 -8.698 5.371 1.00 96.12 175 GLY A N 1
ATOM 1388 C CA . GLY A 1 175 ? -21.455 -9.550 6.196 1.00 96.12 175 GLY A CA 1
ATOM 1389 C C . GLY A 1 175 ? -19.981 -9.553 5.772 1.00 96.12 175 GLY A C 1
ATOM 1390 O O . GLY A 1 175 ? -19.593 -9.066 4.708 1.00 96.12 175 GLY A O 1
ATOM 1391 N N . LEU A 1 176 ? -19.126 -10.123 6.632 1.00 94.31 176 LEU A N 1
ATOM 1392 C CA . LEU A 1 176 ? -17.665 -10.056 6.487 1.00 94.31 176 LEU A CA 1
ATOM 1393 C C . LEU A 1 176 ? -17.164 -10.674 5.176 1.00 94.31 176 LEU A C 1
ATOM 1395 O O . LEU A 1 176 ? -16.353 -10.060 4.491 1.00 94.31 176 LEU A O 1
ATOM 1399 N N . ALA A 1 177 ? -17.629 -11.879 4.839 1.00 94.50 177 ALA A N 1
ATOM 1400 C CA . ALA A 1 177 ? -17.134 -12.619 3.680 1.00 94.50 177 ALA A CA 1
ATOM 1401 C C . ALA A 1 177 ? -17.417 -11.874 2.366 1.00 94.50 177 ALA A C 1
ATOM 1403 O O . ALA A 1 177 ? -16.486 -11.611 1.610 1.00 94.50 177 ALA A O 1
ATOM 1404 N N . ALA A 1 178 ? -18.666 -11.445 2.157 1.00 96.56 178 ALA A N 1
ATOM 1405 C CA . ALA A 1 178 ? -19.058 -10.671 0.979 1.00 96.56 178 ALA A CA 1
ATOM 1406 C C . ALA A 1 178 ? -18.353 -9.304 0.924 1.00 96.56 178 ALA A C 1
ATOM 1408 O O . ALA A 1 178 ? -17.945 -8.858 -0.148 1.00 96.56 178 ALA A O 1
ATOM 1409 N N . THR A 1 179 ? -18.142 -8.658 2.079 1.00 96.56 179 THR A N 1
ATOM 1410 C CA . THR A 1 179 ? -17.386 -7.397 2.142 1.00 96.56 179 THR A CA 1
ATOM 1411 C C . THR A 1 179 ? -15.931 -7.597 1.711 1.00 96.56 179 THR A C 1
ATOM 1413 O O . THR A 1 179 ? -15.413 -6.796 0.934 1.00 96.56 179 THR A O 1
ATOM 1416 N N . ILE A 1 180 ? -15.263 -8.649 2.205 1.00 95.56 180 ILE A N 1
ATOM 1417 C CA . ILE A 1 180 ? -13.882 -8.976 1.818 1.00 95.56 180 ILE A CA 1
ATOM 1418 C C . ILE A 1 180 ? -13.822 -9.241 0.320 1.00 95.56 180 ILE A C 1
ATOM 1420 O O . ILE A 1 180 ? -13.048 -8.577 -0.358 1.00 95.56 180 ILE A O 1
ATOM 1424 N N . GLU A 1 181 ? -14.665 -10.140 -0.191 1.00 96.25 181 GLU A N 1
ATOM 1425 C CA . GLU A 1 181 ? -14.705 -10.490 -1.612 1.00 96.25 181 GLU A CA 1
ATOM 1426 C C . GLU A 1 181 ? -14.871 -9.245 -2.491 1.00 96.25 181 GLU A C 1
ATOM 1428 O O . GLU A 1 181 ? -14.110 -9.042 -3.437 1.00 96.25 181 GLU A O 1
ATOM 1433 N N . ARG A 1 182 ? -15.799 -8.351 -2.131 1.00 95.50 182 ARG A N 1
ATOM 1434 C CA . ARG A 1 182 ? -16.021 -7.089 -2.843 1.00 95.50 182 ARG A CA 1
ATOM 1435 C C . ARG A 1 182 ? -14.806 -6.164 -2.799 1.00 95.50 182 ARG A C 1
ATOM 1437 O O . ARG A 1 182 ? -14.485 -5.549 -3.811 1.00 95.50 182 ARG A O 1
ATOM 1444 N N . LEU A 1 183 ? -14.144 -6.033 -1.648 1.00 95.62 183 LEU A N 1
ATOM 1445 C CA . LEU A 1 183 ? -12.960 -5.179 -1.504 1.00 95.62 183 LEU A CA 1
ATOM 1446 C C . LEU A 1 183 ? -11.743 -5.744 -2.245 1.00 95.62 183 LEU A C 1
ATOM 1448 O O . LEU A 1 183 ? -10.951 -4.970 -2.775 1.00 95.62 183 LEU A O 1
ATOM 1452 N N . THR A 1 184 ? -11.599 -7.068 -2.295 1.00 95.50 184 THR A N 1
ATOM 1453 C CA . THR A 1 184 ? -10.459 -7.753 -2.920 1.00 95.50 184 THR A CA 1
ATOM 1454 C C . THR A 1 184 ? -10.714 -8.167 -4.366 1.00 95.50 184 THR A C 1
ATOM 1456 O O . THR A 1 184 ? -9.883 -8.851 -4.954 1.00 95.50 184 THR A O 1
ATOM 1459 N N . THR A 1 185 ? -11.833 -7.757 -4.963 1.00 95.50 185 THR A N 1
ATOM 1460 C CA . THR A 1 185 ? -12.111 -7.964 -6.388 1.00 95.50 185 THR A CA 1
ATOM 1461 C C . THR A 1 185 ? -11.786 -6.694 -7.161 1.00 95.50 185 THR A C 1
ATOM 1463 O O . THR A 1 185 ? -12.332 -5.624 -6.889 1.00 95.50 185 THR A O 1
ATOM 1466 N N . TYR A 1 186 ? -10.880 -6.790 -8.135 1.00 93.81 186 TYR A N 1
ATOM 1467 C CA . TYR A 1 186 ? -10.512 -5.638 -8.953 1.00 93.81 186 TYR A CA 1
ATOM 1468 C C . TYR A 1 186 ? -11.631 -5.305 -9.947 1.00 93.81 186 TYR A C 1
ATOM 1470 O O . TYR A 1 186 ? -11.918 -6.077 -10.856 1.00 93.81 186 TYR A O 1
ATOM 1478 N N . ASN A 1 187 ? -12.237 -4.132 -9.792 1.00 92.56 187 ASN A N 1
ATOM 1479 C CA . ASN A 1 187 ? -13.271 -3.593 -10.667 1.00 92.56 187 ASN A CA 1
ATOM 1480 C C . ASN A 1 187 ? -13.124 -2.069 -10.839 1.00 92.56 187 ASN A C 1
ATOM 1482 O O . ASN A 1 187 ? -13.732 -1.291 -10.105 1.00 92.56 187 ASN A O 1
ATOM 1486 N N . ALA A 1 188 ? -12.309 -1.637 -11.803 1.00 90.75 188 ALA A N 1
ATOM 1487 C CA . ALA A 1 188 ? -12.184 -0.229 -12.178 1.00 90.75 188 ALA A CA 1
ATOM 1488 C C . ALA A 1 188 ? -12.902 0.028 -13.519 1.00 90.75 188 ALA A C 1
ATOM 1490 O O . ALA A 1 188 ? -12.543 -0.609 -14.512 1.00 90.75 188 ALA A O 1
ATOM 1491 N N . PRO A 1 189 ? -13.886 0.947 -13.587 1.00 91.00 189 PRO A N 1
ATOM 1492 C CA . PRO A 1 189 ? -14.601 1.236 -14.822 1.00 91.00 189 PRO A CA 1
ATOM 1493 C C . PRO A 1 189 ? -13.684 1.932 -15.831 1.00 91.00 189 PRO A C 1
ATOM 1495 O O . PRO A 1 189 ? -12.792 2.695 -15.454 1.00 91.00 189 PRO A O 1
ATOM 1498 N N . ALA A 1 190 ? -13.939 1.713 -17.123 1.00 88.31 190 ALA A N 1
ATOM 1499 C CA . ALA A 1 190 ? -13.143 2.296 -18.204 1.00 88.31 190 ALA A CA 1
ATOM 1500 C C . ALA A 1 190 ? -13.071 3.829 -18.125 1.00 88.31 190 ALA A C 1
ATOM 1502 O O . ALA A 1 190 ? -12.007 4.398 -18.336 1.00 88.31 190 ALA A O 1
ATOM 1503 N N . SER A 1 191 ? -14.164 4.492 -17.731 1.00 86.81 191 SER A N 1
ATOM 1504 C CA . SER A 1 191 ? -14.194 5.946 -17.528 1.00 86.81 191 SER A CA 1
ATOM 1505 C C . SER A 1 191 ? -13.155 6.416 -16.509 1.00 86.81 191 SER A C 1
ATOM 1507 O O . SER A 1 191 ? -12.410 7.349 -16.781 1.00 86.81 191 SER A O 1
ATOM 1509 N N . PHE A 1 192 ? -13.039 5.726 -15.372 1.00 89.38 192 PHE A N 1
ATOM 1510 C CA . PHE A 1 192 ? -12.039 6.033 -14.352 1.00 89.38 192 PHE A CA 1
ATOM 1511 C C . PHE A 1 192 ? -10.615 5.822 -14.875 1.00 89.38 192 PHE A C 1
ATOM 1513 O O . PHE A 1 192 ? -9.743 6.659 -14.654 1.00 89.38 192 PHE A O 1
ATOM 1520 N N . VAL A 1 193 ? -10.379 4.720 -15.595 1.00 87.94 193 VAL A N 1
ATOM 1521 C CA . VAL A 1 193 ? -9.071 4.442 -16.206 1.00 87.94 193 VAL A CA 1
ATOM 1522 C C . VAL A 1 193 ? -8.701 5.534 -17.214 1.00 87.94 193 VAL A C 1
ATOM 1524 O O . VAL A 1 193 ? -7.576 6.031 -17.178 1.00 87.94 193 VAL A O 1
ATOM 1527 N N . ASN A 1 194 ? -9.648 5.968 -18.043 1.00 85.06 194 ASN A N 1
ATOM 1528 C CA . ASN A 1 194 ? -9.434 7.029 -19.021 1.00 85.06 194 ASN A CA 1
ATOM 1529 C C . ASN A 1 194 ? -9.112 8.366 -18.344 1.00 85.06 194 ASN A C 1
ATOM 1531 O O . ASN A 1 194 ? -8.105 8.970 -18.691 1.00 85.06 194 ASN A O 1
ATOM 1535 N N . THR A 1 195 ? -9.859 8.770 -17.309 1.00 86.00 195 THR A N 1
ATOM 1536 C CA . THR A 1 195 ? -9.550 9.986 -16.532 1.00 86.00 195 THR A CA 1
ATOM 1537 C C . THR A 1 195 ? -8.151 9.941 -15.920 1.00 86.00 195 THR A C 1
ATOM 1539 O O . THR A 1 195 ? -7.432 10.931 -15.926 1.00 86.00 195 THR A O 1
ATOM 1542 N N . THR A 1 196 ? -7.730 8.788 -15.392 1.00 88.06 196 THR A N 1
ATOM 1543 C CA . THR A 1 196 ? -6.373 8.661 -14.841 1.00 88.06 196 THR A CA 1
ATOM 1544 C C . THR A 1 196 ? -5.280 8.702 -15.901 1.00 88.06 196 THR A C 1
ATOM 1546 O O . THR A 1 196 ? -4.166 9.121 -15.602 1.00 88.06 196 THR A O 1
ATOM 1549 N N . LYS A 1 197 ? -5.576 8.242 -17.121 1.00 85.62 197 LYS A N 1
ATOM 1550 C CA . LYS A 1 197 ? -4.646 8.304 -18.246 1.00 85.62 197 LYS A CA 1
ATOM 1551 C C . LYS A 1 197 ? -4.487 9.753 -18.703 1.00 85.62 197 LYS A C 1
ATOM 1553 O O . LYS A 1 197 ? -3.355 10.210 -18.741 1.00 85.62 197 LYS A O 1
ATOM 1558 N N . ASP A 1 198 ? -5.600 10.444 -18.939 1.00 83.19 198 ASP A N 1
ATOM 1559 C CA . ASP A 1 198 ? -5.676 11.874 -19.276 1.00 83.19 198 ASP A CA 1
ATOM 1560 C C . ASP A 1 198 ? -4.878 12.732 -18.284 1.00 83.19 198 ASP A C 1
ATOM 1562 O O . ASP A 1 198 ? -3.949 13.434 -18.667 1.00 83.19 198 ASP A O 1
ATOM 1566 N N . LEU A 1 199 ? -5.093 12.508 -16.982 1.00 87.12 199 LEU A N 1
ATOM 1567 C CA . LEU A 1 199 ? -4.342 13.181 -15.924 1.00 87.12 199 LEU A CA 1
ATOM 1568 C C . LEU A 1 199 ? -2.825 13.063 -16.065 1.00 87.12 199 LEU A C 1
ATOM 1570 O O . LEU A 1 199 ? -2.119 13.998 -15.707 1.00 87.12 199 LEU A O 1
ATOM 1574 N N . ARG A 1 200 ? -2.299 11.924 -16.532 1.00 87.88 200 ARG A N 1
ATOM 1575 C CA . ARG A 1 200 ? -0.850 11.741 -16.732 1.00 87.88 200 ARG A CA 1
ATOM 1576 C C . ARG A 1 200 ? -0.326 12.517 -17.936 1.00 87.88 200 ARG A C 1
ATOM 1578 O O . ARG A 1 200 ? 0.875 12.770 -17.976 1.00 87.88 200 ARG A O 1
ATOM 1585 N N . CYS A 1 201 ? -1.195 12.853 -18.879 1.00 83.81 201 CYS A N 1
ATOM 1586 C CA . CYS A 1 201 ? -0.847 13.534 -20.113 1.00 83.81 201 CYS A CA 1
ATOM 1587 C C . CYS A 1 201 ? -0.615 15.023 -19.879 1.00 83.81 201 CYS A C 1
ATOM 1589 O O . CYS A 1 201 ? 0.468 15.531 -20.148 1.00 83.81 201 CYS A O 1
ATOM 1591 N N . ASP A 1 202 ? -1.608 15.710 -19.314 1.00 81.06 202 ASP A N 1
ATOM 1592 C CA . ASP A 1 202 ? -1.630 17.174 -19.238 1.00 81.06 202 ASP A CA 1
ATOM 1593 C C . ASP A 1 202 ? -1.685 17.718 -17.796 1.00 81.06 202 ASP A C 1
ATOM 1595 O O . ASP A 1 202 ? -1.481 18.911 -17.553 1.00 81.06 202 ASP A O 1
ATOM 1599 N N . GLY A 1 203 ? -1.907 16.843 -16.809 1.00 83.19 203 GLY A N 1
ATOM 1600 C CA . GLY A 1 203 ? -2.064 17.223 -15.408 1.00 83.19 203 GLY A CA 1
ATOM 1601 C C . GLY A 1 203 ? -3.419 17.847 -15.067 1.00 83.19 203 GLY A C 1
ATOM 1602 O O . GLY A 1 203 ? -3.549 18.438 -13.989 1.00 83.19 203 GLY A O 1
ATOM 1603 N N . VAL A 1 204 ? -4.418 17.715 -15.940 1.00 79.06 204 VAL A N 1
ATOM 1604 C CA . VAL A 1 204 ? -5.770 18.261 -15.792 1.00 79.06 204 VAL A CA 1
ATOM 1605 C C . VAL A 1 204 ? -6.786 17.115 -15.717 1.00 79.06 204 VAL A C 1
ATOM 1607 O O . VAL A 1 204 ? -6.531 15.989 -16.123 1.00 79.06 204 VAL A O 1
ATOM 1610 N N . ILE A 1 205 ? -7.936 17.367 -15.085 1.00 72.25 205 ILE A N 1
ATOM 1611 C CA . ILE A 1 205 ? -9.072 16.437 -15.107 1.00 72.25 205 ILE A CA 1
ATOM 1612 C C . ILE A 1 205 ? -10.019 16.923 -16.203 1.00 72.25 205 ILE A C 1
ATOM 1614 O O . ILE A 1 205 ? -10.911 17.723 -15.911 1.00 72.25 205 ILE A O 1
ATOM 1618 N N . ASN A 1 206 ? -9.859 16.452 -17.439 1.00 63.78 206 ASN A N 1
ATOM 1619 C CA . ASN A 1 206 ? -10.787 16.789 -18.518 1.00 63.78 206 ASN A CA 1
ATOM 1620 C C . ASN A 1 206 ? -11.873 15.713 -18.603 1.00 63.78 206 ASN A C 1
ATOM 1622 O O . ASN A 1 206 ? -11.858 14.818 -19.441 1.00 63.78 206 ASN A O 1
ATOM 1626 N N . ALA A 1 207 ? -12.856 15.788 -17.701 1.00 53.75 207 ALA A N 1
ATOM 1627 C CA . ALA A 1 207 ? -13.965 14.829 -17.678 1.00 53.75 207 ALA A CA 1
ATOM 1628 C C . ALA A 1 207 ? -14.869 14.894 -18.931 1.00 53.75 207 ALA A C 1
ATOM 1630 O O . ALA A 1 207 ? -15.651 13.971 -19.153 1.00 53.75 207 ALA A O 1
ATOM 1631 N N . GLU A 1 208 ? -14.777 15.966 -19.728 1.00 51.72 208 GLU A N 1
ATOM 1632 C CA . GLU A 1 208 ? -15.725 16.281 -20.807 1.00 51.72 208 GLU A CA 1
ATOM 1633 C C . GLU A 1 208 ? -15.121 16.286 -22.220 1.00 51.72 208 GLU A C 1
ATOM 1635 O O . GLU A 1 208 ? -15.889 16.292 -23.177 1.00 51.72 208 GLU A O 1
ATOM 1640 N N . ASN A 1 209 ? -13.791 16.258 -22.388 1.00 51.03 209 ASN A N 1
ATOM 1641 C CA . ASN A 1 209 ? -13.184 16.355 -23.723 1.00 51.03 209 ASN A CA 1
ATOM 1642 C C . ASN A 1 209 ? -11.824 15.625 -23.805 1.00 51.03 209 ASN A C 1
ATOM 1644 O O . ASN A 1 209 ? -10.782 16.273 -23.816 1.00 51.03 209 ASN A O 1
ATOM 1648 N N . PRO A 1 210 ? -11.809 14.278 -23.809 1.00 52.75 210 PRO A N 1
ATOM 1649 C CA . PRO A 1 210 ? -10.569 13.500 -23.762 1.00 52.75 210 PRO A CA 1
ATOM 1650 C C . PRO A 1 210 ? -9.752 13.491 -25.065 1.00 52.75 210 PRO A C 1
ATOM 1652 O O . PRO A 1 210 ? -8.683 12.902 -25.064 1.00 52.75 210 PRO A O 1
ATOM 1655 N N . ASP A 1 211 ? -10.216 14.109 -26.157 1.00 56.81 211 ASP A N 1
ATOM 1656 C CA . ASP A 1 211 ? -9.500 14.111 -27.439 1.00 56.81 211 ASP A CA 1
ATOM 1657 C C . ASP A 1 211 ? -9.922 15.314 -28.314 1.00 56.81 211 ASP A C 1
ATOM 1659 O O . ASP A 1 211 ? -10.819 15.203 -29.151 1.00 56.81 211 ASP A O 1
ATOM 1663 N N . GLU A 1 212 ? -9.236 16.455 -28.207 1.00 48.47 212 GLU A N 1
ATOM 1664 C CA . GLU A 1 212 ? -9.049 17.324 -29.382 1.00 48.47 212 GLU A CA 1
ATOM 1665 C C . GLU A 1 212 ? -7.753 16.900 -30.096 1.00 48.47 212 GLU A C 1
ATOM 1667 O O . GLU A 1 212 ? -6.726 17.563 -30.037 1.00 48.47 212 GLU A O 1
ATOM 1672 N N . GLY A 1 213 ? -7.797 15.745 -30.768 1.00 51.00 213 GLY A N 1
ATOM 1673 C CA . GLY A 1 213 ? -6.896 15.403 -31.879 1.00 51.00 213 GLY A CA 1
ATOM 1674 C C . GLY A 1 213 ? -5.488 14.872 -31.571 1.00 51.00 213 GLY A C 1
ATOM 1675 O O . GLY A 1 213 ? -4.877 14.318 -32.485 1.00 51.00 213 GLY A O 1
ATOM 1676 N N . GLU A 1 214 ? -4.973 14.963 -30.344 1.00 55.84 214 GLU A N 1
ATOM 1677 C CA . GLU A 1 214 ? -3.710 14.313 -29.955 1.00 55.84 214 GLU A CA 1
ATOM 1678 C C . GLU A 1 214 ? -3.988 12.983 -29.247 1.00 55.84 214 GLU A C 1
ATOM 1680 O O . GLU A 1 214 ? -4.561 12.946 -28.162 1.00 55.84 214 GLU A O 1
ATOM 1685 N N . ILE A 1 215 ? -3.577 11.866 -29.861 1.00 62.88 215 ILE A N 1
ATOM 1686 C CA . ILE A 1 215 ? -3.661 10.536 -29.246 1.00 62.88 215 ILE A CA 1
ATOM 1687 C C . ILE A 1 215 ? -2.691 10.524 -28.066 1.00 62.88 215 ILE A C 1
ATOM 1689 O O . ILE A 1 215 ? -1.529 10.174 -28.250 1.00 62.88 215 ILE A O 1
ATOM 1693 N N . CYS A 1 216 ? -3.144 10.872 -26.857 1.00 67.38 216 CYS A N 1
ATOM 1694 C CA . CYS A 1 216 ? -2.239 10.836 -25.716 1.00 67.38 216 CYS A CA 1
ATOM 1695 C C . CYS A 1 216 ? -1.722 9.409 -25.495 1.00 67.38 216 CYS A C 1
ATOM 1697 O O . CYS A 1 216 ? -2.472 8.471 -25.153 1.00 67.38 216 CYS A O 1
ATOM 1699 N N . ASN A 1 217 ? -0.405 9.264 -25.585 1.00 74.44 217 ASN A N 1
ATOM 1700 C CA . ASN A 1 217 ? 0.305 8.091 -25.137 1.00 74.44 217 ASN A CA 1
ATOM 1701 C C . ASN A 1 217 ? 1.183 8.449 -23.938 1.00 74.44 217 ASN A C 1
ATOM 1703 O O . ASN A 1 217 ? 2.356 8.738 -24.095 1.00 74.44 217 ASN A O 1
ATOM 1707 N N . ALA A 1 218 ? 0.672 8.300 -22.709 1.00 67.62 218 ALA A N 1
ATOM 1708 C CA . ALA A 1 218 ? 1.444 8.522 -21.474 1.00 67.62 218 ALA A CA 1
ATOM 1709 C C . ALA A 1 218 ? 2.686 7.602 -21.298 1.00 67.62 218 ALA A C 1
ATOM 1711 O O . ALA A 1 218 ? 3.280 7.555 -20.222 1.00 67.62 218 ALA A O 1
ATOM 1712 N N . ARG A 1 219 ? 3.055 6.806 -22.311 1.00 67.50 219 ARG A N 1
ATOM 1713 C CA . ARG A 1 219 ? 4.333 6.083 -22.411 1.00 67.50 219 ARG A CA 1
ATOM 1714 C C . ARG A 1 219 ? 5.355 6.784 -23.314 1.00 67.50 219 ARG A C 1
ATOM 1716 O O . ARG A 1 219 ? 6.505 6.352 -23.359 1.00 67.50 219 ARG A O 1
ATOM 1723 N N . GLU A 1 220 ? 4.951 7.824 -24.031 1.00 71.50 220 GLU A N 1
ATOM 1724 C CA . GLU A 1 220 ? 5.789 8.638 -24.901 1.00 71.50 220 GLU A CA 1
ATOM 1725 C C . GLU A 1 220 ? 6.287 9.883 -24.178 1.00 71.50 220 GLU A C 1
ATOM 1727 O O . GLU A 1 220 ? 5.631 10.447 -23.308 1.00 71.50 220 GLU A O 1
ATOM 1732 N N . ILE A 1 221 ? 7.500 10.302 -24.530 1.00 71.69 221 ILE A N 1
ATOM 1733 C CA . ILE A 1 221 ? 8.207 11.379 -23.837 1.00 71.69 221 ILE A CA 1
ATOM 1734 C C . ILE A 1 221 ? 7.525 12.743 -23.953 1.00 71.69 221 ILE A C 1
ATOM 1736 O O . ILE A 1 221 ? 7.607 13.536 -23.018 1.00 71.69 221 ILE A O 1
ATOM 1740 N N . ASN A 1 222 ? 6.853 12.997 -25.074 1.00 75.94 222 ASN A N 1
ATOM 1741 C CA . ASN A 1 222 ? 6.226 14.284 -25.365 1.00 75.94 222 ASN A CA 1
ATOM 1742 C C . ASN A 1 222 ? 4.818 14.414 -24.763 1.00 75.94 222 ASN A C 1
ATOM 1744 O O . ASN A 1 222 ? 4.298 15.523 -24.694 1.00 75.94 222 ASN A O 1
ATOM 1748 N N . ASP A 1 223 ? 4.264 13.311 -24.256 1.00 76.81 223 ASP A N 1
ATOM 1749 C CA . ASP A 1 223 ? 2.855 13.182 -23.875 1.00 76.81 223 ASP A CA 1
ATOM 1750 C C . ASP A 1 223 ? 2.687 12.965 -22.360 1.00 76.81 223 ASP A C 1
ATOM 1752 O O . ASP A 1 223 ? 1.671 12.435 -21.917 1.00 76.81 223 ASP A O 1
ATOM 1756 N N . VAL A 1 224 ? 3.704 13.271 -21.543 1.00 83.12 224 VAL A N 1
ATOM 1757 C CA . VAL A 1 224 ? 3.675 13.034 -20.088 1.00 83.12 224 VAL A CA 1
ATOM 1758 C C . VAL A 1 224 ? 3.929 14.318 -19.310 1.00 83.12 224 VAL A C 1
ATOM 1760 O O . VAL A 1 224 ? 5.035 14.864 -19.316 1.00 83.12 224 VAL A O 1
ATOM 1763 N N . ASP A 1 225 ? 2.948 14.727 -18.506 1.00 86.38 225 ASP A N 1
ATOM 1764 C CA . ASP A 1 225 ? 3.129 15.736 -17.468 1.00 86.38 225 ASP A CA 1
ATOM 1765 C C . ASP A 1 225 ? 3.554 15.073 -16.147 1.00 86.38 225 ASP A C 1
ATOM 1767 O O . ASP A 1 225 ? 2.854 14.267 -15.526 1.00 86.38 225 ASP A O 1
ATOM 1771 N N . PHE A 1 226 ? 4.731 15.468 -15.663 1.00 84.69 226 PHE A N 1
ATOM 1772 C CA . PHE A 1 226 ? 5.301 14.969 -14.410 1.00 84.69 226 PHE A CA 1
ATOM 1773 C C . PHE A 1 226 ? 4.388 15.181 -13.186 1.00 84.69 226 PHE A C 1
ATOM 1775 O O . PHE A 1 226 ? 4.355 14.351 -12.273 1.00 84.69 226 PHE A O 1
ATOM 1782 N N . ARG A 1 227 ? 3.657 16.300 -13.126 1.00 87.06 227 ARG A N 1
ATOM 1783 C CA . ARG A 1 227 ? 2.707 16.578 -12.035 1.00 87.06 227 ARG A CA 1
ATOM 1784 C C . ARG A 1 227 ? 1.456 15.727 -12.218 1.00 87.06 227 ARG A C 1
ATOM 1786 O O . ARG A 1 227 ? 0.941 15.217 -11.228 1.00 87.06 227 ARG A O 1
ATOM 1793 N N . GLY A 1 228 ? 1.050 15.513 -13.462 1.00 89.25 228 GLY A N 1
ATOM 1794 C CA . GLY A 1 228 ? -0.020 14.623 -13.871 1.00 89.25 228 GLY A CA 1
ATOM 1795 C C . GLY A 1 228 ? 0.118 13.205 -13.336 1.00 89.25 228 GLY A C 1
ATOM 1796 O O . GLY A 1 228 ? -0.810 12.686 -12.719 1.00 89.25 228 GLY A O 1
ATOM 1797 N N . VAL A 1 229 ? 1.313 12.612 -13.419 1.00 89.94 229 VAL A N 1
ATOM 1798 C CA . VAL A 1 229 ? 1.597 11.293 -12.812 1.00 89.94 229 VAL A CA 1
ATOM 1799 C C . VAL A 1 229 ? 1.343 11.281 -11.300 1.00 89.94 229 VAL A C 1
ATOM 1801 O O . VAL A 1 229 ? 0.814 10.312 -10.752 1.00 89.94 229 VAL A O 1
ATOM 1804 N N . ARG A 1 230 ? 1.669 12.371 -10.599 1.00 90.25 230 ARG A N 1
ATOM 1805 C CA . ARG A 1 230 ? 1.398 12.495 -9.157 1.00 90.25 230 ARG A CA 1
ATOM 1806 C C . ARG A 1 230 ? -0.087 12.703 -8.875 1.00 90.25 230 ARG A C 1
ATOM 1808 O O . ARG A 1 230 ? -0.608 12.150 -7.907 1.00 90.25 230 ARG A O 1
ATOM 1815 N N . TYR A 1 231 ? -0.760 13.502 -9.696 1.00 91.25 231 TYR A N 1
ATOM 1816 C CA . TYR A 1 231 ? -2.193 13.745 -9.577 1.00 91.25 231 TYR A CA 1
ATOM 1817 C C . TYR A 1 231 ? -3.010 12.488 -9.860 1.00 91.25 231 TYR A C 1
ATOM 1819 O O . TYR A 1 231 ? -3.958 12.249 -9.122 1.00 91.25 231 TYR A O 1
ATOM 1827 N N . ASP A 1 232 ? -2.600 11.641 -10.806 1.00 91.75 232 ASP A N 1
ATOM 1828 C CA . ASP A 1 232 ? -3.161 10.300 -11.006 1.00 91.75 232 ASP A CA 1
ATOM 1829 C C . ASP A 1 232 ? -3.133 9.485 -9.703 1.00 91.75 232 ASP A C 1
ATOM 1831 O O . ASP A 1 232 ? -4.170 9.001 -9.247 1.00 91.75 232 ASP A O 1
ATOM 1835 N N . ILE A 1 233 ? -1.973 9.394 -9.041 1.00 93.75 233 ILE A N 1
ATOM 1836 C CA . ILE A 1 233 ? -1.847 8.657 -7.774 1.00 93.75 233 ILE A CA 1
ATOM 1837 C C . ILE A 1 233 ? -2.831 9.200 -6.726 1.00 93.75 233 ILE A C 1
ATOM 1839 O O . ILE A 1 233 ? -3.569 8.428 -6.112 1.00 93.75 233 ILE A O 1
ATOM 1843 N N . TYR A 1 234 ? -2.893 10.520 -6.538 1.00 92.88 234 TYR A N 1
ATOM 1844 C CA . TYR A 1 234 ? -3.814 11.121 -5.568 1.00 92.88 234 TYR A CA 1
ATOM 1845 C C . TYR A 1 234 ? -5.282 10.934 -5.954 1.00 92.88 234 TYR A C 1
ATOM 1847 O O . TYR A 1 234 ? -6.104 10.605 -5.099 1.00 92.88 234 TYR A O 1
ATOM 1855 N N . TYR A 1 235 ? -5.615 11.107 -7.230 1.00 93.31 235 TYR A N 1
ATOM 1856 C CA . TYR A 1 235 ? -6.960 10.905 -7.748 1.00 93.31 235 TYR A CA 1
ATOM 1857 C C . TYR A 1 235 ? -7.421 9.473 -7.490 1.00 93.31 235 TYR A C 1
ATOM 1859 O O . TYR A 1 235 ? -8.514 9.263 -6.964 1.00 93.31 235 TYR A O 1
ATOM 1867 N N . ARG A 1 236 ? -6.555 8.486 -7.744 1.00 93.69 236 ARG A N 1
ATOM 1868 C CA . ARG A 1 236 ? -6.832 7.083 -7.438 1.00 93.69 236 ARG A CA 1
ATOM 1869 C C . ARG A 1 236 ? -7.082 6.856 -5.958 1.00 93.69 236 ARG A C 1
ATOM 1871 O O . ARG A 1 236 ? -8.099 6.264 -5.619 1.00 93.69 236 ARG A O 1
ATOM 1878 N N . MET A 1 237 ? -6.239 7.378 -5.072 1.00 91.62 237 MET A N 1
ATOM 1879 C CA . MET A 1 237 ? -6.447 7.240 -3.624 1.00 91.62 237 MET A CA 1
ATOM 1880 C C . MET A 1 237 ? -7.766 7.867 -3.142 1.00 91.62 237 MET A C 1
ATOM 1882 O O . MET A 1 237 ? -8.337 7.403 -2.158 1.00 91.62 237 MET A O 1
ATOM 1886 N N . LEU A 1 238 ? -8.261 8.902 -3.829 1.00 91.81 238 LEU A N 1
ATOM 1887 C CA . LEU A 1 238 ? -9.487 9.617 -3.462 1.00 91.81 238 LEU A CA 1
ATOM 1888 C C . LEU A 1 238 ? -10.763 9.050 -4.095 1.00 91.81 238 LEU A C 1
ATOM 1890 O O . LEU A 1 238 ? -11.838 9.201 -3.516 1.00 91.81 238 LEU A O 1
ATOM 1894 N N . LYS A 1 239 ? -10.677 8.494 -5.308 1.00 92.44 239 LYS A N 1
ATOM 1895 C CA . LYS A 1 239 ? -11.844 8.205 -6.163 1.00 92.44 239 LYS A CA 1
ATOM 1896 C C . LYS A 1 239 ? -11.933 6.763 -6.641 1.00 92.44 239 LYS A C 1
ATOM 1898 O O . LYS A 1 239 ? -12.907 6.420 -7.306 1.00 92.44 239 LYS A O 1
ATOM 1903 N N . THR A 1 240 ? -10.943 5.926 -6.339 1.00 93.44 240 THR A N 1
ATOM 1904 C CA . THR A 1 240 ? -10.945 4.542 -6.815 1.00 93.44 240 THR A CA 1
ATOM 1905 C C . THR A 1 240 ? -12.146 3.756 -6.274 1.00 93.44 240 THR A C 1
ATOM 1907 O O . THR A 1 240 ? -12.429 3.808 -5.076 1.00 93.44 240 THR A O 1
ATOM 1910 N N . PRO A 1 241 ? -12.824 2.967 -7.121 1.00 91.81 241 PRO A N 1
ATOM 1911 C CA . PRO A 1 241 ? -13.796 1.977 -6.663 1.00 91.81 241 PRO A CA 1
ATOM 1912 C C . PRO A 1 241 ? -13.130 0.735 -6.048 1.00 91.81 241 PRO A C 1
ATOM 1914 O O . PRO A 1 241 ? -13.814 -0.111 -5.479 1.00 91.81 241 PRO A O 1
ATOM 1917 N N . THR A 1 242 ? -11.801 0.610 -6.149 1.00 94.38 242 THR A N 1
ATOM 1918 C CA . THR A 1 242 ? -11.032 -0.569 -5.722 1.00 94.38 242 THR A CA 1
ATOM 1919 C C . THR A 1 242 ? -9.902 -0.179 -4.760 1.00 94.38 242 THR A C 1
ATOM 1921 O O . THR A 1 242 ? -8.718 -0.300 -5.100 1.00 94.38 242 THR A O 1
ATOM 1924 N N . PRO A 1 243 ? -10.224 0.330 -3.557 1.00 95.38 243 PRO A N 1
ATOM 1925 C CA . PRO A 1 243 ? -9.245 0.969 -2.678 1.00 95.38 243 PRO A CA 1
ATOM 1926 C C . PRO A 1 243 ? -8.217 -0.002 -2.085 1.00 95.38 243 PRO A C 1
ATOM 1928 O O . PRO A 1 243 ? -7.108 0.420 -1.767 1.00 95.38 243 PRO A O 1
ATOM 1931 N N . TYR A 1 244 ? -8.532 -1.297 -2.013 1.00 96.81 244 TYR A N 1
ATOM 1932 C CA . TYR A 1 244 ? -7.600 -2.346 -1.588 1.00 96.81 244 TYR A CA 1
ATOM 1933 C C . TYR A 1 244 ? -6.329 -2.373 -2.433 1.00 96.81 244 TYR A C 1
ATOM 1935 O O . TYR A 1 244 ? -5.220 -2.324 -1.904 1.00 96.81 244 TYR A O 1
ATOM 1943 N N . PHE A 1 245 ? -6.488 -2.364 -3.752 1.00 97.06 245 PHE A N 1
ATOM 1944 C CA . PHE A 1 245 ? -5.369 -2.448 -4.682 1.00 97.06 245 PHE A CA 1
ATOM 1945 C C . PHE A 1 245 ? -4.528 -1.175 -4.684 1.00 97.06 245 PHE A C 1
ATOM 1947 O O . PHE A 1 245 ? -3.306 -1.255 -4.727 1.00 97.06 245 PHE A O 1
ATOM 1954 N N . GLU A 1 246 ? -5.150 0.002 -4.565 1.00 96.62 246 GLU A N 1
ATOM 1955 C CA . GLU A 1 246 ? -4.397 1.260 -4.458 1.00 96.62 246 GLU A CA 1
ATOM 1956 C C . GLU A 1 246 ? -3.678 1.381 -3.102 1.00 96.62 246 GLU A C 1
ATOM 1958 O O . GLU A 1 246 ? -2.636 2.027 -2.994 1.00 96.62 246 GLU A O 1
ATOM 1963 N N . LYS A 1 247 ? -4.178 0.704 -2.063 1.00 96.25 247 LYS A N 1
ATOM 1964 C CA . LYS A 1 247 ? -3.501 0.611 -0.770 1.00 96.25 247 LYS A CA 1
ATOM 1965 C C . LYS A 1 247 ? -2.300 -0.331 -0.794 1.00 96.25 247 LYS A C 1
ATOM 1967 O O . LYS A 1 247 ? -1.269 0.008 -0.216 1.00 96.25 247 LYS A O 1
ATOM 1972 N N . ILE A 1 248 ? -2.399 -1.467 -1.488 1.00 97.12 248 ILE A N 1
ATOM 1973 C CA . ILE A 1 248 ? -1.237 -2.330 -1.752 1.00 97.12 248 ILE A CA 1
ATOM 1974 C C . ILE A 1 248 ? -0.235 -1.602 -2.644 1.00 97.12 248 ILE A C 1
ATOM 1976 O O . ILE A 1 248 ? 0.952 -1.621 -2.343 1.00 97.12 248 ILE A O 1
ATOM 1980 N N . PHE A 1 249 ? -0.693 -0.903 -3.684 1.00 97.56 249 PHE A N 1
ATOM 1981 C CA . PHE A 1 249 ? 0.170 -0.059 -4.509 1.00 97.56 249 PHE A CA 1
ATOM 1982 C C . PHE A 1 249 ? 0.937 0.949 -3.651 1.00 97.56 249 PHE A C 1
ATOM 1984 O O . PHE A 1 249 ? 2.150 1.039 -3.787 1.00 97.56 249 PHE A O 1
ATOM 1991 N N . LEU A 1 250 ? 0.270 1.656 -2.729 1.00 96.19 250 LEU A N 1
ATOM 1992 C CA . LEU A 1 250 ? 0.944 2.599 -1.835 1.00 96.19 250 LEU A CA 1
ATOM 1993 C C . LEU A 1 250 ? 1.996 1.904 -0.960 1.00 96.19 250 LEU A C 1
ATOM 1995 O O . LEU A 1 250 ? 3.091 2.431 -0.792 1.00 96.19 250 LEU A O 1
ATOM 1999 N N . PHE A 1 251 ? 1.677 0.721 -0.429 1.00 95.62 251 PHE A N 1
ATOM 2000 C CA . PHE A 1 251 ? 2.635 -0.088 0.323 1.00 95.62 251 PHE A CA 1
ATOM 2001 C C . PHE A 1 251 ? 3.850 -0.477 -0.531 1.00 95.62 251 PHE A C 1
ATOM 2003 O O . PHE A 1 251 ? 4.979 -0.336 -0.075 1.00 95.62 251 PHE A O 1
ATOM 2010 N N . LEU A 1 252 ? 3.641 -0.927 -1.770 1.00 96.88 252 LEU A N 1
ATOM 2011 C CA . LEU A 1 252 ? 4.725 -1.298 -2.680 1.00 96.88 252 LEU A CA 1
ATOM 2012 C C . LEU A 1 252 ? 5.549 -0.084 -3.117 1.00 96.88 252 LEU A C 1
ATOM 2014 O O . LEU A 1 252 ? 6.768 -0.177 -3.171 1.00 96.88 252 LEU A O 1
ATOM 2018 N N . HIS A 1 253 ? 4.905 1.054 -3.369 1.00 95.50 253 HIS A N 1
ATOM 2019 C CA . HIS A 1 253 ? 5.557 2.316 -3.710 1.00 95.50 253 HIS A CA 1
ATOM 2020 C C . HIS A 1 253 ? 6.411 2.864 -2.556 1.00 95.50 253 HIS A C 1
ATOM 2022 O O . HIS A 1 253 ? 7.447 3.478 -2.792 1.00 95.50 253 HIS A O 1
ATOM 2028 N N . ASP A 1 254 ? 5.988 2.670 -1.305 1.00 93.75 254 ASP A N 1
ATOM 2029 C CA . ASP A 1 254 ? 6.804 2.988 -0.126 1.00 93.75 254 ASP A CA 1
ATOM 2030 C C . ASP A 1 254 ? 7.949 1.978 0.054 1.00 93.75 254 ASP A C 1
ATOM 2032 O O . ASP A 1 254 ? 9.088 2.352 0.331 1.00 93.75 254 ASP A O 1
ATOM 2036 N N . ARG A 1 255 ? 7.664 0.684 -0.153 1.00 92.62 255 ARG A N 1
ATOM 2037 C CA . ARG A 1 255 ? 8.629 -0.407 0.034 1.00 92.62 255 ARG A CA 1
ATOM 2038 C C . ARG A 1 255 ? 9.752 -0.383 -0.992 1.00 92.62 255 ARG A C 1
ATOM 2040 O O . ARG A 1 255 ? 10.885 -0.682 -0.621 1.00 92.62 255 ARG A O 1
ATOM 2047 N N . ILE A 1 256 ? 9.421 -0.096 -2.243 1.00 94.50 256 ILE A N 1
ATOM 2048 C CA . ILE A 1 256 ? 10.324 0.040 -3.380 1.00 94.50 256 ILE A CA 1
ATOM 2049 C C . ILE A 1 256 ? 10.229 1.504 -3.777 1.00 94.50 256 ILE A C 1
ATOM 2051 O O . ILE A 1 256 ? 9.415 1.867 -4.616 1.00 94.50 256 ILE A O 1
ATOM 2055 N N . ALA A 1 257 ? 10.975 2.355 -3.080 1.00 92.12 257 ALA A N 1
ATOM 2056 C CA . ALA A 1 257 ? 10.967 3.791 -3.308 1.00 92.12 257 ALA A CA 1
ATOM 2057 C C . ALA A 1 257 ? 12.139 4.189 -4.209 1.00 92.12 257 ALA A C 1
ATOM 2059 O O . ALA A 1 257 ? 13.283 3.827 -3.941 1.00 92.12 257 ALA A O 1
ATOM 2060 N N . ALA A 1 258 ? 11.853 4.994 -5.228 1.00 91.19 258 ALA A N 1
ATOM 2061 C CA . ALA A 1 258 ? 12.845 5.634 -6.079 1.00 91.19 258 ALA A CA 1
ATOM 2062 C C . ALA A 1 258 ? 12.555 7.138 -6.154 1.00 91.19 258 ALA A C 1
ATOM 2064 O O . ALA A 1 258 ? 11.393 7.552 -6.222 1.00 91.19 258 ALA A O 1
ATOM 2065 N N . SER A 1 259 ? 13.596 7.972 -6.125 1.00 89.62 259 SER A N 1
ATOM 2066 C CA . SER A 1 259 ? 13.409 9.414 -6.296 1.00 89.62 259 SER A CA 1
ATOM 2067 C C . SER A 1 259 ? 13.266 9.765 -7.769 1.00 89.62 259 SER A C 1
ATOM 2069 O O . SER A 1 259 ? 14.068 9.349 -8.596 1.00 89.62 259 SER A O 1
ATOM 2071 N N . SER A 1 260 ? 12.303 10.618 -8.104 1.00 88.31 260 SER A N 1
ATOM 2072 C CA . SER A 1 260 ? 12.246 11.230 -9.433 1.00 88.31 260 SER A CA 1
ATOM 2073 C C . SER A 1 260 ? 13.314 12.305 -9.649 1.00 88.31 260 SER A C 1
ATOM 2075 O O . SER A 1 260 ? 13.514 12.732 -10.781 1.00 88.31 260 SER A O 1
ATOM 2077 N N . ASP A 1 261 ? 13.977 12.775 -8.587 1.00 90.00 261 ASP A N 1
ATOM 2078 C CA . ASP A 1 261 ? 14.953 13.871 -8.672 1.00 90.00 261 ASP A CA 1
ATOM 2079 C C . ASP A 1 261 ? 16.248 13.454 -9.381 1.00 90.00 261 ASP A C 1
ATOM 2081 O O . ASP A 1 261 ? 16.982 14.316 -9.860 1.00 90.00 261 ASP A O 1
ATOM 2085 N N . VAL A 1 262 ? 16.513 12.146 -9.489 1.00 89.44 262 VAL A N 1
ATOM 2086 C CA . VAL A 1 262 ? 17.642 11.624 -10.278 1.00 89.44 262 VAL A CA 1
ATOM 2087 C C . VAL A 1 262 ? 17.360 11.610 -11.783 1.00 89.44 262 VAL A C 1
ATOM 2089 O O . VAL A 1 262 ? 18.271 11.380 -12.573 1.00 89.44 262 VAL A O 1
ATOM 2092 N N . LEU A 1 263 ? 16.109 11.843 -12.194 1.00 90.44 263 LEU A N 1
ATOM 2093 C CA . LEU A 1 263 ? 15.708 11.839 -13.598 1.00 90.44 263 LEU A CA 1
ATOM 2094 C C . LEU A 1 263 ? 15.850 13.239 -14.198 1.00 90.44 263 LEU A C 1
ATOM 2096 O O . LEU A 1 263 ? 15.291 14.221 -13.694 1.00 90.44 263 LEU A O 1
ATOM 2100 N N . SER A 1 264 ? 16.525 13.322 -15.342 1.00 91.00 264 SER A N 1
ATOM 2101 C CA . SER A 1 264 ? 16.482 14.514 -16.188 1.00 91.00 264 SER A CA 1
ATOM 2102 C C . SER A 1 264 ? 15.071 14.753 -16.734 1.00 91.00 264 SER A C 1
ATOM 2104 O O . SER A 1 264 ? 14.207 13.873 -16.705 1.00 91.00 264 SER A O 1
ATOM 2106 N N . PHE A 1 265 ? 14.826 15.950 -17.275 1.00 85.69 265 PHE A N 1
ATOM 2107 C CA . PHE A 1 265 ? 13.551 16.275 -17.921 1.00 85.69 265 PHE A CA 1
ATOM 2108 C C . PHE A 1 265 ? 13.149 15.214 -18.957 1.00 85.69 265 PHE A C 1
ATOM 2110 O O . PHE A 1 265 ? 12.027 14.715 -18.917 1.00 85.69 265 PHE A O 1
ATOM 2117 N N . CYS A 1 266 ? 14.102 14.793 -19.793 1.00 86.25 266 CYS A N 1
ATOM 2118 C CA . CYS A 1 266 ? 13.882 13.808 -20.845 1.00 86.25 266 CYS A CA 1
ATOM 2119 C C . CYS A 1 266 ? 13.727 12.367 -20.340 1.00 86.25 266 CYS A C 1
ATOM 2121 O O . CYS A 1 266 ? 13.457 11.490 -21.142 1.00 86.25 266 CYS A O 1
ATOM 2123 N N . GLU A 1 267 ? 13.922 12.084 -19.052 1.00 89.56 267 GLU A N 1
ATOM 2124 C CA . GLU A 1 267 ? 13.797 10.733 -18.480 1.00 89.56 267 GLU A CA 1
ATOM 2125 C C . GLU A 1 267 ? 12.505 10.559 -17.672 1.00 89.56 267 GLU A C 1
ATOM 2127 O O . GLU A 1 267 ? 12.122 9.437 -17.344 1.00 89.56 267 GLU A O 1
ATOM 2132 N N . ARG A 1 268 ? 11.784 11.651 -17.385 1.00 87.25 268 ARG A N 1
ATOM 2133 C CA . ARG A 1 268 ? 10.549 11.631 -16.579 1.00 87.25 268 ARG A CA 1
ATOM 2134 C C . ARG A 1 268 ? 9.413 10.819 -17.199 1.00 87.25 268 ARG A C 1
ATOM 2136 O O . ARG A 1 268 ? 8.551 10.345 -16.464 1.00 87.25 268 ARG A O 1
ATOM 2143 N N . TYR A 1 269 ? 9.443 10.581 -18.507 1.00 87.50 269 TYR A N 1
ATOM 2144 C CA . TYR A 1 269 ? 8.495 9.698 -19.196 1.00 87.50 269 TYR A CA 1
ATOM 2145 C C . TYR A 1 269 ? 8.563 8.231 -18.733 1.00 87.50 269 TYR A C 1
ATOM 2147 O O . TYR A 1 269 ? 7.660 7.454 -19.024 1.00 87.50 269 TYR A O 1
ATOM 2155 N N . ALA A 1 270 ? 9.612 7.836 -18.001 1.00 91.62 270 ALA A N 1
ATOM 2156 C CA . ALA A 1 270 ? 9.719 6.513 -17.388 1.00 91.62 270 ALA A CA 1
ATOM 2157 C C . ALA A 1 270 ? 8.880 6.358 -16.101 1.00 91.62 270 ALA A C 1
ATOM 2159 O O . ALA A 1 270 ? 8.661 5.243 -15.627 1.00 91.62 270 ALA A O 1
ATOM 2160 N N . LEU A 1 271 ? 8.397 7.454 -15.509 1.00 91.94 271 LEU A N 1
ATOM 2161 C CA . LEU A 1 271 ? 7.632 7.399 -14.258 1.00 91.94 271 LEU A CA 1
ATOM 2162 C C . LEU A 1 271 ? 6.284 6.673 -14.398 1.00 91.94 271 LEU A C 1
ATOM 2164 O O . LEU A 1 271 ? 5.977 5.860 -13.525 1.00 91.94 271 LEU A O 1
ATOM 2168 N N . PRO A 1 272 ? 5.486 6.887 -15.465 1.00 91.75 272 PRO A N 1
ATOM 2169 C CA . PRO A 1 272 ? 4.279 6.103 -15.706 1.00 91.75 272 PRO A CA 1
ATOM 2170 C C . PRO A 1 272 ? 4.526 4.592 -15.714 1.00 91.75 272 PRO A C 1
ATOM 2172 O O . PRO A 1 272 ? 3.768 3.866 -15.075 1.00 91.75 272 PRO A O 1
ATOM 2175 N N . SER A 1 273 ? 5.595 4.109 -16.365 1.00 92.69 273 SER A N 1
ATOM 2176 C CA . SER A 1 273 ? 5.903 2.671 -16.395 1.00 92.69 273 SER A CA 1
ATOM 2177 C C . SER A 1 273 ? 6.286 2.123 -15.023 1.00 92.69 273 SER A C 1
ATOM 2179 O O . SER A 1 273 ? 5.792 1.063 -14.651 1.00 92.69 273 SER A O 1
ATOM 2181 N N . TYR A 1 274 ? 7.077 2.865 -14.245 1.00 95.50 274 TYR A N 1
ATOM 2182 C CA . TYR A 1 274 ? 7.430 2.489 -12.874 1.00 95.50 274 TYR A CA 1
ATOM 2183 C C . TYR A 1 274 ? 6.189 2.371 -11.974 1.00 95.50 274 TYR A C 1
ATOM 2185 O O . TYR A 1 274 ? 5.985 1.384 -11.262 1.00 95.50 274 TYR A O 1
ATOM 2193 N N . VAL A 1 275 ? 5.307 3.372 -12.044 1.00 95.50 275 VAL A N 1
ATOM 2194 C CA . VAL A 1 275 ? 4.053 3.408 -11.282 1.00 95.50 275 VAL A CA 1
ATOM 2195 C C . VAL A 1 275 ? 3.110 2.281 -11.718 1.00 95.50 275 VAL A C 1
ATOM 2197 O O . VAL A 1 275 ? 2.452 1.664 -10.877 1.00 95.50 275 VAL A O 1
ATOM 2200 N N . ASP A 1 276 ? 3.035 1.993 -13.017 1.00 94.88 276 ASP A N 1
ATOM 2201 C CA . ASP A 1 276 ? 2.198 0.915 -13.544 1.00 94.88 276 ASP A CA 1
ATOM 2202 C C . ASP A 1 276 ? 2.726 -0.468 -13.180 1.00 94.88 276 ASP A C 1
ATOM 2204 O O . ASP A 1 276 ? 1.912 -1.330 -12.856 1.00 94.88 276 ASP A O 1
ATOM 2208 N N . LEU A 1 277 ? 4.046 -0.665 -13.146 1.00 97.25 277 LEU A N 1
ATOM 2209 C CA . LEU A 1 277 ? 4.669 -1.910 -12.703 1.00 97.25 277 LEU A CA 1
ATOM 2210 C C . LEU A 1 277 ? 4.288 -2.226 -11.249 1.00 97.25 277 LEU A C 1
ATOM 2212 O O . LEU A 1 277 ? 3.762 -3.299 -10.948 1.00 97.25 277 LEU A O 1
ATOM 2216 N N . LEU A 1 278 ? 4.450 -1.252 -10.347 1.00 97.88 278 LEU A N 1
ATOM 2217 C CA . LEU A 1 278 ? 4.028 -1.387 -8.948 1.00 97.88 278 LEU A CA 1
ATOM 2218 C C . LEU A 1 278 ? 2.525 -1.666 -8.831 1.00 97.88 278 LEU A C 1
ATOM 2220 O O . LEU A 1 278 ? 2.102 -2.494 -8.024 1.00 97.88 278 LEU A O 1
ATOM 2224 N N . ARG A 1 279 ? 1.697 -0.986 -9.633 1.00 95.75 279 ARG A N 1
ATOM 2225 C CA . ARG A 1 279 ? 0.240 -1.154 -9.582 1.00 95.75 279 ARG A CA 1
ATOM 2226 C C . ARG A 1 279 ? -0.217 -2.479 -10.182 1.00 95.75 279 ARG A C 1
ATOM 2228 O O . ARG A 1 279 ? -1.203 -3.035 -9.708 1.00 95.75 279 ARG A O 1
ATOM 2235 N N . GLN A 1 280 ? 0.458 -2.987 -11.206 1.00 96.75 280 GLN A N 1
ATOM 2236 C CA . GLN A 1 280 ? 0.211 -4.318 -11.752 1.00 96.75 280 GLN A CA 1
ATOM 2237 C C . GLN A 1 280 ? 0.445 -5.365 -10.666 1.00 96.75 280 GLN A C 1
ATOM 2239 O O . GLN A 1 280 ? -0.447 -6.167 -10.390 1.00 96.75 280 GLN A O 1
ATOM 2244 N N . HIS A 1 281 ? 1.573 -5.270 -9.964 1.00 97.44 281 HIS A N 1
ATOM 2245 C CA . HIS A 1 281 ? 1.899 -6.216 -8.905 1.00 97.44 281 HIS A CA 1
ATOM 2246 C C . HIS A 1 281 ? 1.106 -6.031 -7.615 1.00 97.44 281 HIS A C 1
ATOM 2248 O O . HIS A 1 281 ? 0.912 -6.976 -6.853 1.00 97.44 281 HIS A O 1
ATOM 2254 N N . ALA A 1 282 ? 0.537 -4.846 -7.400 1.00 96.25 282 ALA A N 1
ATOM 2255 C CA . ALA A 1 282 ? -0.483 -4.664 -6.379 1.00 96.25 282 ALA A CA 1
ATOM 2256 C C . ALA A 1 282 ? -1.765 -5.465 -6.669 1.00 96.25 282 ALA A C 1
ATOM 2258 O O . ALA A 1 282 ? -2.495 -5.783 -5.732 1.00 96.25 282 ALA A O 1
ATOM 2259 N N . LYS A 1 283 ? -2.053 -5.776 -7.944 1.00 95.25 283 LYS A N 1
ATOM 2260 C CA . LYS A 1 283 ? -3.229 -6.553 -8.371 1.00 95.25 283 LYS A CA 1
ATOM 2261 C C . LYS A 1 283 ? -2.993 -8.052 -8.363 1.00 95.25 283 LYS A C 1
ATOM 2263 O O . LYS A 1 283 ? -3.876 -8.778 -7.921 1.00 95.25 283 LYS A O 1
ATOM 2268 N N . ASP A 1 284 ? -1.850 -8.504 -8.869 1.00 94.88 284 ASP A N 1
ATOM 2269 C CA . ASP A 1 284 ? -1.540 -9.936 -8.935 1.00 94.88 284 ASP A CA 1
ATOM 2270 C C . ASP A 1 284 ? -0.947 -10.492 -7.628 1.00 94.88 284 ASP A C 1
ATOM 2272 O O . ASP A 1 284 ? -1.100 -11.679 -7.346 1.00 94.88 284 ASP A O 1
ATOM 2276 N N . GLY A 1 285 ? -0.334 -9.639 -6.800 1.00 93.94 285 GLY A N 1
ATOM 2277 C CA . GLY A 1 285 ? 0.297 -10.030 -5.540 1.00 93.94 285 GLY A CA 1
ATOM 2278 C C . GLY A 1 285 ? 1.634 -10.765 -5.699 1.00 93.94 285 GLY A C 1
ATOM 2279 O O . GLY A 1 285 ? 2.168 -11.266 -4.706 1.00 93.94 285 GLY A O 1
ATOM 2280 N N . ASP A 1 286 ? 2.203 -10.836 -6.906 1.00 95.50 286 ASP A N 1
ATOM 2281 C CA . ASP A 1 286 ? 3.454 -11.541 -7.186 1.00 95.50 286 ASP A CA 1
ATOM 2282 C C . ASP A 1 286 ? 4.672 -10.646 -6.917 1.00 95.50 286 ASP A C 1
ATOM 2284 O O . ASP A 1 286 ? 5.271 -10.043 -7.810 1.00 95.50 286 ASP A O 1
ATOM 2288 N N . TYR A 1 287 ? 5.066 -10.577 -5.644 1.00 93.75 287 TYR A N 1
ATOM 2289 C CA . TYR A 1 287 ? 6.231 -9.795 -5.223 1.00 93.75 287 TYR A CA 1
ATOM 2290 C C . TYR A 1 287 ? 7.544 -10.305 -5.834 1.00 93.75 287 TYR A C 1
ATOM 2292 O O . TYR A 1 287 ? 8.456 -9.521 -6.088 1.00 93.75 287 TYR A O 1
ATOM 2300 N N . LYS A 1 288 ? 7.666 -11.615 -6.088 1.00 94.75 288 LYS A N 1
ATOM 2301 C CA . LYS A 1 288 ? 8.884 -12.178 -6.686 1.00 94.75 288 LYS A CA 1
ATOM 2302 C C . LYS A 1 288 ? 9.039 -11.675 -8.117 1.00 94.75 288 LYS A C 1
ATOM 2304 O O . LYS A 1 288 ? 10.128 -11.250 -8.494 1.00 94.75 288 LYS A O 1
ATOM 2309 N N . LYS A 1 289 ? 7.955 -11.707 -8.891 1.00 97.19 289 LYS A N 1
ATOM 2310 C CA . LYS A 1 289 ? 7.934 -11.178 -10.252 1.00 97.19 289 LYS A CA 1
ATOM 2311 C C . LYS A 1 289 ? 8.147 -9.666 -10.273 1.00 97.19 289 LYS A C 1
ATOM 2313 O O . LYS A 1 289 ? 8.980 -9.217 -11.050 1.00 97.19 289 LYS A O 1
ATOM 2318 N N . LEU A 1 290 ? 7.531 -8.917 -9.353 1.00 97.38 290 LEU A N 1
ATOM 2319 C CA . LEU A 1 290 ? 7.779 -7.478 -9.201 1.00 97.38 290 LEU A CA 1
ATOM 2320 C C . LEU A 1 290 ? 9.266 -7.162 -9.064 1.00 97.38 290 LEU A C 1
ATOM 2322 O O . LEU A 1 290 ? 9.785 -6.307 -9.768 1.00 97.38 290 LEU A O 1
ATOM 2326 N N . VAL A 1 291 ? 9.955 -7.852 -8.157 1.00 95.62 291 VAL A N 1
ATOM 2327 C CA . VAL A 1 291 ? 11.382 -7.630 -7.903 1.00 95.62 291 VAL A CA 1
ATOM 2328 C C . VAL A 1 291 ? 12.221 -7.935 -9.150 1.00 95.62 291 VAL A C 1
ATOM 2330 O O . VAL A 1 291 ? 13.143 -7.183 -9.454 1.00 95.62 291 VAL A O 1
ATOM 2333 N N . LEU A 1 292 ? 11.886 -8.993 -9.895 1.00 95.12 292 LEU A N 1
ATOM 2334 C CA . LEU A 1 292 ? 12.574 -9.363 -11.138 1.00 95.12 292 LEU A CA 1
ATOM 2335 C C . LEU A 1 292 ? 12.303 -8.396 -12.297 1.00 95.12 292 LEU A C 1
ATOM 2337 O O . LEU A 1 292 ? 13.175 -8.185 -13.130 1.00 95.12 292 LEU A O 1
ATOM 2341 N N . GLU A 1 293 ? 11.114 -7.811 -12.378 1.00 97.19 293 GLU A N 1
ATOM 2342 C CA . GLU A 1 293 ? 10.814 -6.802 -13.398 1.00 97.19 293 GLU A CA 1
ATOM 2343 C C . GLU A 1 293 ? 11.417 -5.440 -13.017 1.00 97.19 293 GLU A C 1
ATOM 2345 O O . GLU A 1 293 ? 11.920 -4.717 -13.875 1.00 97.19 293 GLU A O 1
ATOM 2350 N N . MET A 1 294 ? 11.460 -5.120 -11.720 1.00 96.94 294 MET A N 1
ATOM 2351 C CA . MET A 1 294 ? 11.977 -3.853 -11.202 1.00 96.94 294 MET A CA 1
ATOM 2352 C C . MET A 1 294 ? 13.490 -3.691 -11.392 1.00 96.94 294 MET A C 1
ATOM 2354 O O . MET A 1 294 ? 13.959 -2.564 -11.534 1.00 96.94 294 MET A O 1
ATOM 2358 N N . ILE A 1 295 ? 14.270 -4.778 -11.450 1.00 94.12 295 ILE A N 1
ATOM 2359 C CA . ILE A 1 295 ? 15.710 -4.671 -11.759 1.00 94.12 295 ILE A CA 1
ATOM 2360 C C . ILE A 1 295 ? 15.981 -4.124 -13.170 1.00 94.12 295 ILE A C 1
ATOM 2362 O O . ILE A 1 295 ? 17.062 -3.602 -13.418 1.00 94.12 295 ILE A O 1
ATOM 2366 N N . LEU A 1 296 ? 15.006 -4.220 -14.080 1.00 93.88 296 LEU A N 1
ATOM 2367 C CA . LEU A 1 296 ? 15.087 -3.693 -15.444 1.00 93.88 296 LEU A CA 1
ATOM 2368 C C . LEU A 1 296 ? 14.332 -2.364 -15.609 1.00 93.88 296 LEU A C 1
ATOM 2370 O O . LEU A 1 296 ? 14.305 -1.800 -16.707 1.00 93.88 296 LEU A O 1
ATOM 2374 N N . ASP A 1 297 ? 13.701 -1.858 -14.547 1.00 95.94 297 ASP A N 1
ATOM 2375 C CA . ASP A 1 297 ? 12.964 -0.602 -14.603 1.00 95.94 297 ASP A CA 1
ATOM 2376 C C . ASP A 1 297 ? 13.916 0.591 -14.773 1.00 95.94 297 ASP A C 1
ATOM 2378 O O . ASP A 1 297 ? 14.950 0.710 -14.114 1.00 95.94 297 ASP A O 1
ATOM 2382 N N . ARG A 1 298 ? 13.547 1.520 -15.659 1.00 94.06 298 ARG A N 1
ATOM 2383 C CA . ARG A 1 298 ? 14.396 2.664 -16.029 1.00 94.06 298 ARG A CA 1
ATOM 2384 C C . ARG A 1 298 ? 14.612 3.631 -14.868 1.00 94.06 298 ARG A C 1
ATOM 2386 O O . ARG A 1 298 ? 15.697 4.197 -14.751 1.00 94.06 298 ARG A O 1
ATOM 2393 N N . VAL A 1 299 ? 13.596 3.836 -14.031 1.00 95.25 299 VAL A N 1
ATOM 2394 C CA . VAL A 1 299 ? 13.691 4.713 -12.860 1.00 95.25 299 VAL A CA 1
ATOM 2395 C C . VAL A 1 299 ? 14.581 4.058 -11.812 1.00 95.25 299 VAL A C 1
ATOM 2397 O O . VAL A 1 299 ? 15.476 4.716 -11.288 1.00 95.25 299 VAL A O 1
ATOM 2400 N N . MET A 1 300 ? 14.410 2.757 -11.564 1.00 96.31 300 MET A N 1
ATOM 2401 C CA . MET A 1 300 ? 15.237 2.012 -10.611 1.00 96.31 300 MET A CA 1
ATOM 2402 C C . MET A 1 300 ? 16.710 1.938 -11.038 1.00 96.31 300 MET A C 1
ATOM 2404 O O . MET A 1 300 ? 17.605 2.195 -10.232 1.00 96.31 300 MET A O 1
ATOM 2408 N N . LEU A 1 301 ? 16.975 1.666 -12.320 1.00 94.94 301 LEU A N 1
ATOM 2409 C CA . LEU A 1 301 ? 18.327 1.657 -12.886 1.00 94.94 301 LEU A CA 1
ATOM 2410 C C . LEU A 1 301 ? 19.021 3.017 -12.767 1.00 94.94 301 LEU A C 1
ATOM 2412 O O . LEU A 1 301 ? 20.238 3.070 -12.616 1.00 94.94 301 LEU A O 1
ATOM 2416 N N . LYS A 1 302 ? 18.276 4.123 -12.826 1.00 94.62 302 LYS A N 1
ATOM 2417 C CA . LYS A 1 302 ? 18.826 5.460 -12.567 1.00 94.62 302 LYS A CA 1
ATOM 2418 C C . LYS A 1 302 ? 19.009 5.747 -11.084 1.00 94.62 302 LYS A C 1
ATOM 2420 O O . LYS A 1 302 ? 19.983 6.387 -10.719 1.00 94.62 302 LYS A O 1
ATOM 2425 N N . TRP A 1 303 ? 18.084 5.287 -10.250 1.00 94.75 303 TRP A N 1
ATOM 2426 C CA . TRP A 1 303 ? 18.086 5.531 -8.811 1.00 94.75 303 TRP A CA 1
ATOM 2427 C C . TRP A 1 303 ? 19.281 4.901 -8.090 1.00 94.75 303 TRP A C 1
ATOM 2429 O O . TRP A 1 303 ? 19.859 5.550 -7.226 1.00 94.75 303 TRP A O 1
ATOM 2439 N N . LEU A 1 304 ? 19.664 3.678 -8.468 1.00 94.38 304 LEU A N 1
ATOM 2440 C CA . LEU A 1 304 ? 20.773 2.932 -7.854 1.00 94.38 304 LEU A CA 1
ATOM 2441 C C . LEU A 1 304 ? 22.026 2.875 -8.750 1.00 94.38 304 LEU A C 1
ATOM 2443 O O . LEU A 1 304 ? 22.828 1.944 -8.652 1.00 94.38 304 LEU A O 1
ATOM 2447 N N . ASP A 1 305 ? 22.157 3.814 -9.693 1.00 91.56 305 ASP A N 1
ATOM 2448 C CA . ASP A 1 305 ? 23.269 3.909 -10.652 1.00 91.56 305 ASP A CA 1
ATOM 2449 C C . ASP A 1 305 ? 23.490 2.674 -11.559 1.00 91.56 305 ASP A C 1
ATOM 2451 O O . ASP A 1 305 ? 24.507 2.567 -12.250 1.00 91.56 305 ASP A O 1
ATOM 2455 N N . GLY A 1 306 ? 22.531 1.749 -11.640 1.00 92.00 306 GLY A N 1
ATOM 2456 C CA . GLY A 1 306 ? 22.586 0.575 -12.522 1.00 92.00 306 GLY A CA 1
ATOM 2457 C C . GLY A 1 306 ? 22.763 0.926 -14.002 1.00 92.00 306 GLY A C 1
ATOM 2458 O O . GLY A 1 306 ? 23.424 0.197 -14.736 1.00 92.00 306 GLY A O 1
ATOM 2459 N N . ALA A 1 307 ? 22.275 2.095 -14.430 1.00 90.75 307 ALA A N 1
ATOM 2460 C CA . ALA A 1 307 ? 22.474 2.621 -15.781 1.00 90.75 307 ALA A CA 1
ATOM 2461 C C . ALA A 1 307 ? 23.950 2.917 -16.134 1.00 90.75 307 ALA A C 1
ATOM 2463 O O . ALA A 1 307 ? 24.260 3.116 -17.307 1.00 90.75 307 ALA A O 1
ATOM 2464 N N . LEU A 1 308 ? 24.854 2.965 -15.145 1.00 90.25 308 LEU A N 1
ATOM 2465 C CA . LEU A 1 308 ? 26.299 3.136 -15.347 1.00 90.25 308 LEU A CA 1
ATOM 2466 C C . LEU A 1 308 ? 27.036 1.804 -15.565 1.00 90.25 308 LEU A C 1
ATOM 2468 O O . LEU A 1 308 ? 28.237 1.815 -15.839 1.00 90.25 308 LEU A O 1
ATOM 2472 N N . SER A 1 309 ? 26.348 0.665 -15.431 1.00 91.44 309 SER A N 1
ATOM 2473 C CA . SER A 1 309 ? 26.941 -0.655 -15.653 1.00 91.44 309 SER A CA 1
ATOM 2474 C C . SER A 1 309 ? 27.278 -0.847 -17.134 1.00 91.44 309 SER A C 1
ATOM 2476 O O . SER A 1 309 ? 26.416 -0.703 -18.003 1.00 91.44 309 SER A O 1
ATOM 2478 N N . VAL A 1 310 ? 28.537 -1.175 -17.440 1.00 90.69 310 VAL A N 1
ATOM 2479 C CA . VAL A 1 310 ? 29.007 -1.408 -18.815 1.00 90.69 310 VAL A CA 1
ATOM 2480 C C . VAL A 1 310 ? 29.821 -2.691 -18.913 1.00 90.69 310 VAL A C 1
ATOM 2482 O O . VAL A 1 310 ? 30.417 -3.163 -17.942 1.00 90.69 310 VAL A O 1
ATOM 2485 N N . LYS A 1 311 ? 29.892 -3.261 -20.121 1.00 88.62 311 LYS A N 1
ATOM 2486 C CA . LYS A 1 311 ? 30.671 -4.476 -20.380 1.00 88.62 311 LYS A CA 1
ATOM 2487 C C . LYS A 1 311 ? 32.132 -4.283 -19.951 1.00 88.62 311 LYS A C 1
ATOM 2489 O O . LYS A 1 311 ? 32.821 -3.410 -20.468 1.00 88.62 311 LYS A O 1
ATOM 2494 N N . GLY A 1 312 ? 32.601 -5.133 -19.037 1.00 88.56 312 GLY A N 1
ATOM 2495 C CA . GLY A 1 312 ? 33.966 -5.094 -18.498 1.00 88.56 312 GLY A CA 1
ATOM 2496 C C . GLY A 1 312 ? 34.158 -4.187 -17.277 1.00 88.56 312 GLY A C 1
ATOM 2497 O O . GLY A 1 312 ? 35.217 -4.252 -16.663 1.00 88.56 312 GLY A O 1
ATOM 2498 N N . ASN A 1 313 ? 33.150 -3.400 -16.894 1.00 90.06 313 ASN A N 1
ATOM 2499 C CA . ASN A 1 313 ? 33.132 -2.620 -15.656 1.00 90.06 313 ASN A CA 1
ATOM 2500 C C . ASN A 1 313 ? 31.714 -2.649 -15.043 1.00 90.06 313 ASN A C 1
ATOM 2502 O O . ASN A 1 313 ? 30.981 -1.659 -15.142 1.00 90.06 313 ASN A O 1
ATOM 2506 N N . PRO A 1 314 ? 31.287 -3.808 -14.504 1.00 91.50 314 PRO A N 1
ATOM 2507 C CA . PRO A 1 314 ? 29.946 -3.977 -13.955 1.00 91.50 314 PRO A CA 1
ATOM 2508 C C . PRO A 1 314 ? 29.747 -3.124 -12.697 1.00 91.50 314 PRO A C 1
ATOM 2510 O O . PRO A 1 314 ? 30.639 -3.035 -11.852 1.00 91.50 314 PRO A O 1
ATOM 2513 N N . ASN A 1 315 ? 28.570 -2.510 -12.553 1.00 92.38 315 ASN A N 1
ATOM 2514 C CA . ASN A 1 315 ? 28.265 -1.707 -11.371 1.00 92.38 315 ASN A CA 1
ATOM 2515 C C . ASN A 1 315 ? 27.788 -2.588 -10.202 1.00 92.38 315 ASN A C 1
ATOM 2517 O O . ASN A 1 315 ? 26.610 -2.927 -10.109 1.00 92.38 315 ASN A O 1
ATOM 2521 N N . GLU A 1 316 ? 28.703 -2.890 -9.277 1.00 92.62 316 GLU A N 1
ATOM 2522 C CA . GLU A 1 316 ? 28.422 -3.640 -8.044 1.00 92.62 316 GLU A CA 1
ATOM 2523 C C . GLU A 1 316 ? 27.493 -2.943 -7.047 1.00 92.62 316 GLU A C 1
ATOM 2525 O O . GLU A 1 316 ? 26.943 -3.594 -6.155 1.00 92.62 316 GLU A O 1
ATOM 2530 N N . ASN A 1 317 ? 27.294 -1.633 -7.186 1.00 93.19 317 ASN A N 1
ATOM 2531 C CA . ASN A 1 317 ? 26.428 -0.880 -6.294 1.00 93.19 317 ASN A CA 1
ATOM 2532 C C . ASN A 1 317 ? 24.953 -1.237 -6.492 1.00 93.19 317 ASN A C 1
ATOM 2534 O O . ASN A 1 317 ? 24.223 -1.380 -5.516 1.00 93.19 317 ASN A O 1
ATOM 2538 N N . PHE A 1 318 ? 24.531 -1.452 -7.742 1.00 94.12 318 PHE A N 1
ATOM 2539 C CA . PHE A 1 318 ? 23.132 -1.728 -8.056 1.00 94.12 318 PHE A CA 1
ATOM 2540 C C . PHE A 1 318 ? 22.595 -2.981 -7.344 1.00 94.12 318 PHE A C 1
ATOM 2542 O O . PHE A 1 318 ? 21.659 -2.844 -6.553 1.00 94.12 318 PHE A O 1
ATOM 2549 N N . PRO A 1 319 ? 23.153 -4.197 -7.546 1.00 93.69 319 PRO A N 1
ATOM 2550 C CA . PRO A 1 319 ? 22.623 -5.386 -6.883 1.00 93.69 319 PRO A CA 1
ATOM 2551 C C . PRO A 1 319 ? 22.782 -5.313 -5.364 1.00 93.69 319 PRO A C 1
ATOM 2553 O O . PRO A 1 319 ? 21.909 -5.793 -4.646 1.00 93.69 319 PRO A O 1
ATOM 2556 N N . ARG A 1 320 ? 23.841 -4.658 -4.867 1.00 94.12 320 ARG A N 1
ATOM 2557 C CA . ARG A 1 320 ? 24.046 -4.432 -3.433 1.00 94.12 320 ARG A CA 1
ATOM 2558 C C . ARG A 1 320 ? 22.902 -3.626 -2.835 1.00 94.12 320 ARG A C 1
ATOM 2560 O O . ARG A 1 320 ? 22.196 -4.128 -1.967 1.00 94.12 320 ARG A O 1
ATOM 2567 N N . GLU A 1 321 ? 22.693 -2.403 -3.308 1.00 93.94 321 GLU A N 1
ATOM 2568 C CA . GLU A 1 321 ? 21.650 -1.534 -2.766 1.00 93.94 321 GLU A CA 1
ATOM 2569 C C . GLU A 1 321 ? 20.259 -2.123 -3.001 1.00 93.94 321 GLU A C 1
ATOM 2571 O O . GLU A 1 321 ? 19.416 -2.091 -2.107 1.00 93.94 321 GLU A O 1
ATOM 2576 N N . PHE A 1 322 ? 20.020 -2.745 -4.156 1.00 95.06 322 PHE A N 1
ATOM 2577 C CA . PHE A 1 322 ? 18.736 -3.371 -4.442 1.00 95.06 322 PHE A CA 1
ATOM 2578 C C . PHE A 1 322 ? 18.425 -4.518 -3.464 1.00 95.06 322 PHE A C 1
ATOM 2580 O O . PHE A 1 322 ? 17.294 -4.650 -2.978 1.00 95.06 322 PHE A O 1
ATOM 2587 N N . TRP A 1 323 ? 19.425 -5.331 -3.113 1.00 94.06 323 TRP A N 1
ATOM 2588 C CA . TRP A 1 323 ? 19.268 -6.385 -2.114 1.00 94.06 323 TRP A CA 1
ATOM 2589 C C . TRP A 1 323 ? 19.060 -5.847 -0.705 1.00 94.06 323 TRP A C 1
ATOM 2591 O O . TRP A 1 323 ? 18.119 -6.258 -0.017 1.00 94.06 323 TRP A O 1
ATOM 2601 N N . GLU A 1 324 ? 19.906 -4.906 -0.299 1.00 91.88 324 GLU A N 1
ATOM 2602 C CA . GLU A 1 324 ? 19.905 -4.319 1.037 1.00 91.88 324 GLU A CA 1
ATOM 2603 C C . GLU A 1 324 ? 18.629 -3.529 1.324 1.00 91.88 324 GLU A C 1
ATOM 2605 O O . GLU A 1 324 ? 18.035 -3.664 2.397 1.00 91.88 324 GLU A O 1
ATOM 2610 N N . LEU A 1 325 ? 18.194 -2.715 0.363 1.00 91.50 325 LEU A N 1
ATOM 2611 C CA . LEU A 1 325 ? 17.071 -1.810 0.541 1.00 91.50 325 LEU A CA 1
ATOM 2612 C C . LEU A 1 325 ? 15.744 -2.518 0.291 1.00 91.50 325 LEU A C 1
ATOM 2614 O O . LEU A 1 325 ? 14.820 -2.344 1.085 1.00 91.50 325 LEU A O 1
ATOM 2618 N N . PHE A 1 326 ? 15.615 -3.332 -0.764 1.00 92.50 326 PHE A N 1
ATOM 2619 C CA . PHE A 1 326 ? 14.297 -3.735 -1.280 1.00 92.50 326 PHE A CA 1
ATOM 2620 C C . PHE A 1 326 ? 13.932 -5.206 -1.101 1.00 92.50 326 PHE A C 1
ATOM 2622 O O . PHE A 1 326 ? 12.744 -5.539 -1.125 1.00 92.50 326 PHE A O 1
ATOM 2629 N N . THR A 1 327 ? 14.899 -6.091 -0.863 1.00 91.75 327 THR A N 1
ATOM 2630 C CA . THR A 1 327 ? 14.619 -7.533 -0.822 1.00 91.75 327 THR A CA 1
ATOM 2631 C C . THR A 1 327 ? 15.065 -8.175 0.485 1.00 91.75 327 THR A C 1
ATOM 2633 O O . THR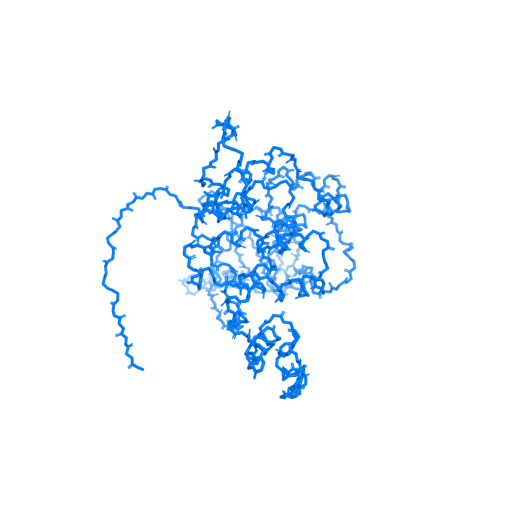 A 1 327 ? 14.304 -8.167 1.453 1.00 91.75 327 THR A O 1
ATOM 2636 N N . ILE A 1 328 ? 16.263 -8.749 0.510 1.00 90.00 328 ILE A N 1
ATOM 2637 C CA . ILE A 1 328 ? 16.734 -9.657 1.552 1.00 90.00 328 ILE A CA 1
ATOM 2638 C C . ILE A 1 328 ? 17.387 -8.930 2.733 1.00 90.00 328 ILE A C 1
ATOM 2640 O O . ILE A 1 328 ? 17.420 -9.479 3.829 1.00 90.00 328 ILE A O 1
ATOM 2644 N N . GLY A 1 329 ? 17.835 -7.684 2.556 1.00 91.31 329 GLY A N 1
ATOM 2645 C CA . GLY A 1 329 ? 18.589 -6.963 3.580 1.00 91.31 329 GLY A CA 1
ATOM 2646 C C . GLY A 1 329 ? 20.029 -7.469 3.714 1.00 91.31 329 GLY A C 1
ATOM 2647 O O . GLY A 1 329 ? 20.490 -8.309 2.948 1.00 91.31 329 GLY A O 1
ATOM 2648 N N . THR A 1 330 ? 20.762 -6.951 4.701 1.00 89.50 330 THR A N 1
ATOM 2649 C CA . THR A 1 330 ? 22.184 -7.292 4.900 1.00 89.50 330 THR A CA 1
ATOM 2650 C C . THR A 1 330 ? 22.401 -8.555 5.736 1.00 89.50 330 THR A C 1
ATOM 2652 O O . THR A 1 330 ? 23.392 -9.257 5.541 1.00 89.50 330 THR A O 1
ATOM 2655 N N . HIS A 1 331 ? 21.497 -8.849 6.678 1.00 90.88 331 HIS A N 1
ATOM 2656 C CA . HIS A 1 331 ? 21.659 -9.923 7.661 1.00 90.88 331 HIS A CA 1
ATOM 2657 C C . HIS A 1 331 ? 20.348 -10.666 7.933 1.00 90.88 331 HIS A C 1
ATOM 2659 O O . HIS A 1 331 ? 19.264 -10.086 7.866 1.00 90.88 331 HIS A O 1
ATOM 2665 N N . ASP A 1 332 ? 20.460 -11.942 8.306 1.00 88.88 332 ASP A N 1
ATOM 2666 C CA . ASP A 1 332 ? 19.337 -12.738 8.794 1.00 88.88 332 ASP A CA 1
ATOM 2667 C C . ASP A 1 332 ? 18.900 -12.316 10.214 1.00 88.88 332 ASP A C 1
ATOM 2669 O O . ASP A 1 332 ? 19.519 -11.479 10.876 1.00 88.88 332 ASP A O 1
ATOM 2673 N N . LEU A 1 333 ? 17.829 -12.933 10.725 1.00 83.94 333 LEU A N 1
ATOM 2674 C CA . LEU A 1 333 ? 17.305 -12.655 12.071 1.00 83.94 333 LEU A CA 1
ATOM 2675 C C . LEU A 1 333 ? 18.291 -12.987 13.209 1.00 83.94 333 LEU A C 1
ATOM 2677 O O . LEU A 1 333 ? 18.084 -12.543 14.337 1.00 83.94 333 LEU A O 1
ATOM 2681 N N . ASN A 1 334 ? 19.348 -13.751 12.923 1.00 90.69 334 ASN A N 1
ATOM 2682 C CA . ASN A 1 334 ? 20.410 -14.101 13.863 1.00 90.69 334 ASN A CA 1
ATOM 2683 C C . ASN A 1 334 ? 21.656 -13.214 13.691 1.00 90.69 334 ASN A C 1
ATOM 2685 O O . ASN A 1 334 ? 22.666 -13.452 14.353 1.00 90.69 334 ASN A O 1
ATOM 2689 N N . GLY A 1 335 ? 21.605 -12.205 12.815 1.00 87.75 335 GLY A N 1
ATOM 2690 C CA . GLY A 1 335 ? 22.713 -11.294 12.550 1.00 87.75 335 GLY A CA 1
ATOM 2691 C C . GLY A 1 335 ? 23.815 -11.881 11.665 1.00 87.75 335 GLY A C 1
ATOM 2692 O O . GLY A 1 335 ? 24.934 -11.375 11.696 1.00 87.75 335 GLY A O 1
ATOM 2693 N N . ARG A 1 336 ? 23.544 -12.940 10.891 1.00 90.12 336 ARG A N 1
ATOM 2694 C CA . ARG A 1 336 ? 24.507 -13.503 9.927 1.00 90.12 336 ARG A CA 1
ATOM 2695 C C . ARG A 1 336 ? 24.360 -12.821 8.562 1.00 90.12 336 ARG A C 1
ATOM 2697 O O . ARG A 1 336 ? 23.218 -12.650 8.138 1.00 90.12 336 ARG A O 1
ATOM 2704 N N . PRO A 1 337 ? 25.458 -12.455 7.870 1.00 90.50 337 PRO A N 1
ATOM 2705 C CA . PRO A 1 337 ? 25.383 -11.855 6.538 1.00 90.50 337 PRO A CA 1
ATOM 2706 C C . PRO A 1 337 ? 24.643 -12.754 5.541 1.00 90.50 337 PRO A C 1
ATOM 2708 O O . PRO A 1 337 ? 24.830 -13.971 5.562 1.00 90.50 337 PRO A O 1
ATOM 2711 N N . LEU A 1 338 ? 23.814 -12.157 4.681 1.00 91.75 338 LEU A N 1
ATOM 2712 C CA . LEU A 1 338 ? 22.995 -12.896 3.706 1.00 91.75 338 LEU A CA 1
ATOM 2713 C C . LEU A 1 338 ? 23.674 -13.119 2.350 1.00 91.75 338 LEU A C 1
ATOM 2715 O O . LEU A 1 338 ? 23.306 -14.054 1.646 1.00 91.75 338 LEU A O 1
ATOM 2719 N N . TYR A 1 339 ? 24.650 -12.288 1.995 1.00 93.25 339 TYR A N 1
ATOM 2720 C CA . TYR A 1 339 ? 25.431 -12.395 0.763 1.00 93.25 339 TYR A CA 1
ATOM 2721 C C . TYR A 1 339 ? 26.866 -11.922 1.012 1.00 93.25 339 TYR A C 1
ATOM 2723 O O . TYR A 1 339 ? 27.145 -11.171 1.953 1.00 93.25 339 TYR A O 1
ATOM 2731 N N . GLY A 1 340 ? 27.787 -12.376 0.168 1.00 91.44 340 GLY A N 1
ATOM 2732 C CA . GLY A 1 340 ? 29.188 -11.980 0.170 1.00 91.44 340 GLY A CA 1
ATOM 2733 C C . GLY A 1 340 ? 29.584 -11.154 -1.058 1.00 91.44 340 GLY A C 1
ATOM 2734 O O . GLY A 1 340 ? 28.781 -10.928 -1.963 1.00 91.44 340 GLY A O 1
ATOM 2735 N N . PRO A 1 341 ? 30.857 -10.722 -1.128 1.00 88.88 341 PRO A N 1
ATOM 2736 C CA . PRO A 1 341 ? 31.379 -9.986 -2.280 1.00 88.88 341 PRO A CA 1
ATOM 2737 C C . PRO A 1 341 ? 31.233 -10.741 -3.608 1.00 88.88 341 PRO A C 1
ATOM 2739 O O . PRO A 1 341 ? 30.981 -10.118 -4.633 1.00 88.88 341 PRO A O 1
ATOM 2742 N N . ILE A 1 342 ? 31.348 -12.074 -3.592 1.00 93.88 342 ILE A N 1
ATOM 2743 C CA . ILE A 1 342 ? 31.210 -12.895 -4.801 1.00 93.88 342 ILE A CA 1
ATOM 2744 C C . ILE A 1 342 ? 29.785 -12.856 -5.366 1.00 93.88 342 ILE A C 1
ATOM 2746 O O . ILE A 1 342 ? 29.622 -12.726 -6.573 1.00 93.88 342 ILE A O 1
ATOM 2750 N N . ASP A 1 343 ? 28.761 -12.884 -4.510 1.00 93.75 343 ASP A N 1
ATOM 2751 C CA . ASP A 1 343 ? 27.361 -12.847 -4.943 1.00 93.75 343 ASP A CA 1
ATOM 2752 C C . ASP A 1 343 ? 27.032 -11.510 -5.619 1.00 93.75 343 ASP A C 1
ATOM 2754 O O . ASP A 1 343 ? 26.344 -11.474 -6.641 1.00 93.75 343 ASP A O 1
ATOM 2758 N N . ILE A 1 344 ? 27.579 -10.413 -5.081 1.00 93.00 344 ILE A N 1
ATOM 2759 C CA . ILE A 1 344 ? 27.482 -9.077 -5.678 1.00 93.00 344 ILE A CA 1
ATOM 2760 C C . ILE A 1 344 ? 28.192 -9.042 -7.029 1.00 93.00 344 ILE A C 1
ATOM 2762 O O . ILE A 1 344 ? 27.583 -8.641 -8.020 1.00 93.00 344 ILE A O 1
ATOM 2766 N N . ALA A 1 345 ? 29.443 -9.500 -7.093 1.00 91.00 345 ALA A N 1
ATOM 2767 C CA . ALA A 1 345 ? 30.223 -9.497 -8.326 1.00 91.00 345 ALA A CA 1
ATOM 2768 C C . ALA A 1 345 ? 29.544 -10.306 -9.444 1.00 91.00 345 ALA A C 1
ATOM 2770 O O . ALA A 1 345 ? 29.490 -9.840 -10.580 1.00 91.00 345 ALA A O 1
ATOM 2771 N N . GLU A 1 346 ? 28.985 -11.481 -9.137 1.00 91.69 346 GLU A N 1
ATOM 2772 C CA . GLU A 1 346 ? 28.257 -12.290 -10.123 1.00 91.69 346 GLU A CA 1
ATOM 2773 C C . GLU A 1 346 ? 26.932 -11.640 -10.541 1.00 91.69 346 GLU A C 1
ATOM 2775 O O . GLU A 1 346 ? 26.622 -11.587 -11.730 1.00 91.69 346 GLU A O 1
ATOM 2780 N N . SER A 1 347 ? 26.183 -11.064 -9.600 1.00 91.06 347 SER A N 1
ATOM 2781 C CA . SER A 1 347 ? 24.898 -10.412 -9.904 1.00 91.06 347 SER A CA 1
ATOM 2782 C C . SER A 1 347 ? 25.046 -9.137 -10.729 1.00 91.06 347 SER A C 1
ATOM 2784 O O . SER A 1 347 ? 24.130 -8.753 -11.446 1.00 91.06 347 SER A O 1
ATOM 2786 N N . SER A 1 348 ? 26.206 -8.488 -10.656 1.00 89.88 348 SER A N 1
ATOM 2787 C CA . SER A 1 348 ? 26.492 -7.248 -11.389 1.00 89.88 348 SER A CA 1
ATOM 2788 C C . SER A 1 348 ? 26.819 -7.478 -12.864 1.00 89.88 348 SER A C 1
ATOM 2790 O O . SER A 1 348 ? 26.870 -6.525 -13.639 1.00 89.88 348 SER A O 1
ATOM 2792 N N . ARG A 1 349 ? 27.097 -8.730 -13.249 1.00 84.44 349 ARG A N 1
ATOM 2793 C CA . ARG A 1 349 ? 27.448 -9.118 -14.624 1.00 84.44 349 ARG A CA 1
ATOM 2794 C C . ARG A 1 349 ? 26.235 -9.420 -15.504 1.00 84.44 349 ARG A C 1
ATOM 2796 O O . ARG A 1 349 ? 26.432 -9.602 -16.706 1.00 84.44 349 ARG A O 1
ATOM 2803 N N . ALA A 1 350 ? 25.059 -9.563 -14.894 1.00 62.22 350 ALA A N 1
ATOM 2804 C CA . ALA A 1 350 ? 23.824 -9.985 -15.546 1.00 62.22 350 ALA A CA 1
ATOM 2805 C C . ALA A 1 350 ? 23.239 -8.919 -16.479 1.00 62.22 350 ALA A C 1
ATOM 2807 O O . ALA A 1 350 ? 23.436 -7.711 -16.207 1.00 62.22 350 ALA A O 1
#

Secondary structure (DSSP, 8-state):
----------------TTSSSGGGSSS--------------EE-S-GGGSEEEEEEEEEETTEEEEEEEEEETTEEEEEEEETTEEEEEEHHHHHHHHHHHHHH---HHHHHHHHHHHHHHHHHHHHHHHHSPPP-TT--SPP-S---HHHHHHHHHHHSS---HHHHHHHHHHHHHHHHHHHTS----HHHHHHHHHHHHHSS--SS-S-SS----TTSGGG--HHHHHHHHHHHHHH-S-HHHHHHHHHHHHHS---GGGS-GGGGGGHHHHHHHHHHHHHH--HHHHHHHHTT-HHHHHHTSGGG-BTTB--THHHHHHHHHHSS-SB-TTS-BS--HHHHHHHTT-

pLDDT: mean 80.53, std 20.91, range [21.55, 97.88]

Sequence (350 aa):
MRILSIKRIRLLQFSGLVLIIIFQQFLVTSNAFAAKKKQKDTLVENPDNLVAIQFQVNLKKNKSKTFNAHCYGQSSGLLKIKSGRTFLTSFESLAKKETKKANRLRGKKTKKKAKTLAKMYKLAAKISKPLCKVERTKDLDPYRGNFGPGAARILFDRFAFGATQEEIDRAVSEGLAATIERLTTYNAPASFVNTTKDLRCDGVINAENPDEGEICNAREINDVDFRGVRYDIYYRMLKTPTPYFEKIFLFLHDRIAASSDVLSFCERYALPSYVDLLRQHAKDGDYKKLVLEMILDRVMLKWLDGALSVKGNPNENFPREFWELFTIGTHDLNGRPLYGPIDIAESSRA

Radius of gyration: 28.13 Å; chains: 1; bounding box: 60×52×88 Å